Protein AF-A0A524ADL9-F1 (afdb_monomer_lite)

pLDDT: mean 78.28, std 20.59, range [40.03, 98.44]

Radius of gyration: 34.45 Å; chains: 1; bounding box: 70×57×114 Å

Structure (mmCIF, N/CA/C/O backbone):
data_AF-A0A524ADL9-F1
#
_entry.id   AF-A0A524ADL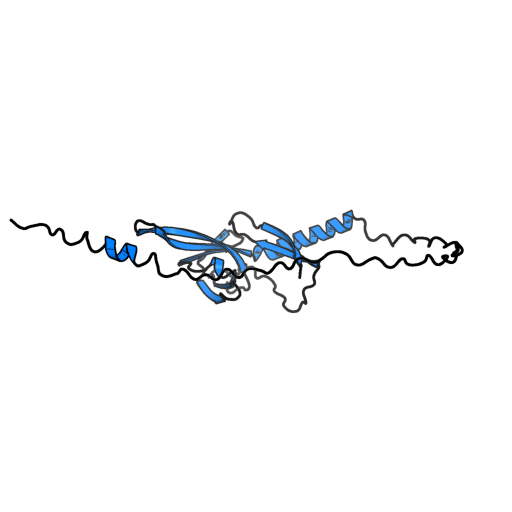9-F1
#
loop_
_atom_site.group_PDB
_atom_site.id
_atom_site.type_symbol
_atom_site.label_atom_id
_atom_site.label_alt_id
_atom_site.label_comp_id
_atom_site.label_asym_id
_atom_site.label_entity_id
_atom_site.label_seq_id
_atom_site.pdbx_PDB_ins_code
_atom_site.Cartn_x
_atom_site.Cartn_y
_atom_site.Cartn_z
_atom_site.occupancy
_atom_site.B_iso_or_equiv
_atom_site.auth_seq_id
_atom_site.auth_comp_id
_atom_site.auth_asym_id
_atom_site.auth_atom_id
_atom_site.pdbx_PDB_model_num
ATOM 1 N N . MET A 1 1 ? -0.368 -18.862 69.438 1.00 44.62 1 MET A N 1
ATOM 2 C CA . MET A 1 1 ? -0.135 -20.279 69.080 1.00 44.62 1 MET A CA 1
ATOM 3 C C . MET A 1 1 ? -0.803 -20.548 67.742 1.00 44.62 1 MET A C 1
ATOM 5 O O . MET A 1 1 ? -2.017 -20.559 67.717 1.00 44.62 1 MET A O 1
ATOM 9 N N . LEU A 1 2 ? -0.043 -20.705 66.655 1.00 40.03 2 LEU A N 1
ATOM 10 C CA . LEU A 1 2 ? -0.295 -21.667 65.569 1.00 40.03 2 LEU A CA 1
ATOM 11 C C . LEU A 1 2 ? 0.966 -21.690 64.684 1.00 40.03 2 LEU A C 1
ATOM 13 O O . LEU A 1 2 ? 1.512 -20.646 64.339 1.00 40.03 2 LEU A O 1
ATOM 17 N N . ARG A 1 3 ? 1.497 -22.894 64.456 1.00 42.00 3 ARG A N 1
ATOM 18 C CA . ARG A 1 3 ? 2.833 -23.173 63.911 1.00 42.00 3 ARG A CA 1
ATOM 19 C C . ARG A 1 3 ? 2.842 -23.086 62.381 1.00 42.00 3 ARG A C 1
ATOM 21 O O . ARG A 1 3 ? 2.033 -23.734 61.726 1.00 42.00 3 ARG A O 1
ATOM 28 N N . VAL A 1 4 ? 3.805 -22.339 61.843 1.00 45.84 4 VAL A N 1
ATOM 29 C CA . VAL A 1 4 ? 4.144 -22.238 60.414 1.00 45.84 4 VAL A CA 1
ATOM 30 C C . VAL A 1 4 ? 4.787 -23.554 59.948 1.00 45.84 4 VAL A C 1
ATOM 32 O O . VAL A 1 4 ? 5.727 -24.048 60.567 1.00 45.84 4 VAL A O 1
ATOM 35 N N . GLY A 1 5 ? 4.241 -24.157 58.889 1.00 45.12 5 GLY A N 1
ATOM 36 C CA . GLY A 1 5 ? 4.630 -25.477 58.387 1.00 45.12 5 GLY A CA 1
ATOM 37 C C . GLY A 1 5 ? 5.863 -25.455 57.479 1.00 45.12 5 GLY A C 1
ATOM 38 O O . GLY A 1 5 ? 5.788 -25.057 56.323 1.00 45.12 5 GLY A O 1
ATOM 39 N N . TRP A 1 6 ? 6.978 -25.994 57.969 1.00 50.22 6 TRP A N 1
ATOM 40 C CA . TRP A 1 6 ? 8.244 -26.236 57.251 1.00 50.22 6 TRP A CA 1
ATOM 41 C C . TRP A 1 6 ? 8.220 -27.398 56.230 1.00 50.22 6 TRP A C 1
ATOM 43 O O . TRP A 1 6 ? 9.239 -28.032 55.977 1.00 50.22 6 TRP A O 1
ATOM 53 N N . ARG A 1 7 ? 7.076 -27.721 55.616 1.00 52.94 7 ARG A N 1
ATOM 54 C CA . ARG A 1 7 ? 6.964 -28.910 54.738 1.00 52.94 7 ARG A CA 1
ATOM 55 C C . ARG A 1 7 ? 7.058 -28.630 53.233 1.00 52.94 7 ARG A C 1
ATOM 57 O O . ARG A 1 7 ? 7.141 -29.581 52.467 1.00 52.94 7 ARG A O 1
ATOM 64 N N . ALA A 1 8 ? 7.098 -27.369 52.801 1.00 48.69 8 ALA A N 1
ATOM 65 C CA . ALA A 1 8 ? 7.071 -27.034 51.371 1.00 48.69 8 ALA A CA 1
ATOM 66 C C . ALA A 1 8 ? 8.458 -26.957 50.696 1.00 48.69 8 ALA A C 1
ATOM 68 O O . ALA A 1 8 ? 8.542 -27.112 49.481 1.00 48.69 8 ALA A O 1
ATOM 69 N N . LEU A 1 9 ? 9.554 -26.783 51.450 1.00 50.16 9 LEU A N 1
ATOM 70 C CA . LEU A 1 9 ? 10.896 -26.657 50.853 1.00 50.16 9 LEU A CA 1
ATOM 71 C C . LEU A 1 9 ? 11.478 -27.986 50.329 1.00 50.16 9 LEU A C 1
ATOM 73 O O . LEU A 1 9 ? 12.343 -27.968 49.461 1.00 50.16 9 LEU A O 1
ATOM 77 N N . GLY A 1 10 ? 11.007 -29.139 50.816 1.00 46.91 10 GLY A N 1
ATOM 78 C CA . GLY A 1 10 ? 11.553 -30.451 50.432 1.00 46.91 10 GLY A CA 1
ATOM 79 C C . GLY A 1 10 ? 11.052 -31.000 49.091 1.00 46.91 10 GLY A C 1
ATOM 80 O O . GLY A 1 10 ? 11.700 -31.862 48.509 1.00 46.91 10 GLY A O 1
ATOM 81 N N . VAL A 1 11 ? 9.917 -30.506 48.581 1.00 51.72 11 VAL A N 1
ATOM 82 C CA . VAL A 1 11 ? 9.301 -31.028 47.343 1.00 51.72 11 VAL A CA 1
ATOM 83 C C . VAL A 1 11 ? 9.874 -30.343 46.097 1.00 51.72 11 VAL A C 1
ATOM 85 O O . VAL A 1 11 ? 10.026 -30.978 45.057 1.00 51.72 11 VAL A O 1
ATOM 88 N N . VAL A 1 12 ? 10.290 -29.078 46.213 1.00 50.00 12 VAL A N 1
ATOM 89 C CA . VAL A 1 12 ? 10.846 -28.305 45.088 1.00 50.00 12 VAL A CA 1
ATOM 90 C C . VAL A 1 12 ? 12.239 -28.810 44.677 1.00 50.00 12 VAL A C 1
ATOM 92 O O . VAL A 1 12 ? 12.574 -28.792 43.497 1.00 50.00 12 VAL A O 1
ATOM 95 N N . ALA A 1 13 ? 13.026 -29.354 45.613 1.00 47.91 13 ALA A N 1
ATOM 96 C CA . ALA A 1 13 ? 14.373 -29.857 45.324 1.00 47.91 13 ALA A CA 1
ATOM 97 C C . ALA A 1 13 ? 14.399 -31.226 44.609 1.00 47.91 13 ALA A C 1
ATOM 99 O O . ALA A 1 13 ? 15.363 -31.530 43.913 1.00 47.91 13 ALA A O 1
ATOM 100 N N . ILE A 1 14 ? 13.350 -32.048 44.742 1.00 50.00 14 ILE A N 1
ATOM 101 C CA . ILE A 1 14 ? 13.323 -33.411 44.174 1.00 50.00 14 ILE A CA 1
ATOM 102 C C . ILE A 1 14 ? 12.767 -33.418 42.740 1.00 50.00 14 ILE A C 1
ATOM 104 O O . ILE A 1 14 ? 13.215 -34.208 41.912 1.00 50.00 14 ILE A O 1
ATOM 108 N N . VAL A 1 15 ? 11.866 -32.492 42.396 1.00 50.03 15 VAL A N 1
ATOM 109 C CA . VAL A 1 15 ? 11.341 -32.372 41.021 1.00 50.03 15 VAL A CA 1
ATOM 110 C C . VAL A 1 15 ? 12.370 -31.731 40.077 1.00 50.03 15 VAL A C 1
ATOM 112 O O . VAL A 1 15 ? 12.450 -32.110 38.911 1.00 50.03 15 VAL A O 1
ATOM 115 N N . GLY A 1 16 ? 13.237 -30.846 40.587 1.00 46.50 16 GLY A N 1
ATOM 116 C CA . GLY A 1 16 ? 14.325 -30.243 39.806 1.00 46.50 16 GLY A CA 1
ATOM 117 C C . GLY A 1 16 ? 15.443 -31.214 39.395 1.00 46.50 16 GLY A C 1
ATOM 118 O O . GLY A 1 16 ? 16.131 -30.959 38.412 1.00 46.50 16 GLY A O 1
ATOM 119 N N . LEU A 1 17 ? 15.608 -32.344 40.094 1.00 44.66 17 LEU A N 1
ATOM 120 C CA . LEU A 1 17 ? 16.671 -33.322 39.815 1.00 44.66 17 LEU A CA 1
ATOM 121 C C . LEU A 1 17 ? 16.243 -34.420 38.817 1.00 44.66 17 LEU A C 1
ATOM 123 O O . LEU A 1 17 ? 17.094 -35.084 38.234 1.00 44.66 17 LEU A O 1
ATOM 127 N N . LEU A 1 18 ? 14.937 -34.597 38.577 1.00 43.06 18 LEU A N 1
ATOM 128 C CA . LEU A 1 18 ? 14.398 -35.653 37.702 1.00 43.06 18 LEU A CA 1
ATOM 129 C C . LEU A 1 18 ? 14.176 -35.223 36.242 1.00 43.06 18 LEU A C 1
ATOM 131 O O . LEU A 1 18 ? 14.049 -36.083 35.377 1.00 43.06 18 LEU A O 1
ATOM 135 N N . VAL A 1 19 ? 14.195 -33.922 35.937 1.00 46.88 19 VAL A N 1
ATOM 136 C CA . VAL A 1 19 ? 14.100 -33.420 34.548 1.00 46.88 19 VAL A CA 1
ATOM 137 C C . VAL A 1 19 ? 15.485 -33.300 33.883 1.00 46.88 19 VAL A C 1
ATOM 139 O O . VAL A 1 19 ? 15.589 -33.270 32.662 1.00 46.88 19 VAL A O 1
ATOM 142 N N . GLY A 1 20 ? 16.572 -33.329 34.662 1.00 44.19 20 GLY A N 1
ATOM 143 C CA . GLY A 1 20 ? 17.951 -33.217 34.162 1.00 44.19 20 GLY A CA 1
ATOM 144 C C . GLY A 1 20 ? 18.558 -34.490 33.553 1.00 44.19 20 GLY A C 1
ATOM 145 O O . GLY A 1 20 ? 19.717 -34.461 33.153 1.00 44.19 20 GLY A O 1
ATOM 146 N N . LEU A 1 21 ? 17.822 -35.605 33.491 1.00 47.22 21 LEU A N 1
ATOM 147 C CA . LEU A 1 21 ? 18.367 -36.913 33.086 1.00 47.22 21 LEU A CA 1
ATOM 148 C C . LEU A 1 21 ? 17.564 -37.635 31.992 1.00 47.22 21 LEU A C 1
ATOM 150 O O . LEU A 1 21 ? 17.868 -38.782 31.678 1.00 47.22 21 LEU A O 1
ATOM 154 N N . LEU A 1 22 ? 16.575 -36.978 31.374 1.00 49.78 22 LEU A N 1
ATOM 155 C CA . LEU A 1 22 ? 15.676 -37.622 30.410 1.00 49.78 22 LEU A CA 1
ATOM 156 C C . LEU A 1 22 ? 15.504 -36.829 29.102 1.00 49.78 22 LEU A C 1
ATOM 158 O O . LEU A 1 22 ? 14.392 -36.475 28.735 1.00 49.78 22 LEU A O 1
ATOM 162 N N . ALA A 1 23 ? 16.612 -36.550 28.409 1.00 43.47 23 ALA A N 1
ATOM 163 C CA . ALA A 1 23 ? 16.661 -36.360 26.946 1.00 43.47 23 ALA A CA 1
ATOM 164 C C . ALA A 1 23 ? 18.121 -36.269 26.450 1.00 43.47 23 ALA A C 1
ATOM 166 O O . ALA A 1 23 ? 18.492 -35.375 25.695 1.00 43.47 23 ALA A O 1
ATOM 167 N N . CYS A 1 24 ? 18.973 -37.196 26.897 1.00 44.69 24 CYS A N 1
ATOM 168 C CA . CYS A 1 24 ? 20.224 -37.514 26.211 1.00 44.69 24 CYS A CA 1
ATOM 169 C C . CYS A 1 24 ? 19.915 -38.617 25.197 1.00 44.69 24 CYS A C 1
ATOM 171 O O . CYS A 1 24 ? 20.045 -39.787 25.530 1.00 44.69 24 CYS A O 1
ATOM 173 N N . ASP A 1 25 ? 19.461 -38.250 23.998 1.00 53.06 25 ASP A N 1
ATOM 174 C CA . ASP A 1 25 ? 19.650 -39.095 22.813 1.00 53.06 25 ASP A CA 1
ATOM 175 C C . ASP A 1 25 ? 19.444 -38.271 21.533 1.00 53.06 25 ASP A C 1
ATOM 177 O O . ASP A 1 25 ? 18.440 -38.379 20.829 1.00 53.06 25 ASP A O 1
ATOM 181 N N . LEU A 1 26 ? 20.391 -37.370 21.248 1.00 46.69 26 LEU A N 1
ATOM 182 C CA . LEU A 1 26 ? 20.523 -36.810 19.907 1.00 46.69 26 LEU A CA 1
ATOM 183 C C . LEU A 1 26 ? 21.753 -37.431 19.257 1.00 46.69 26 LEU A C 1
ATOM 185 O O . LEU A 1 26 ? 22.892 -37.017 19.462 1.00 46.69 26 LEU A O 1
ATOM 189 N N . SER A 1 27 ? 21.463 -38.480 18.495 1.00 48.69 27 SER A N 1
ATOM 190 C CA . SER A 1 27 ? 22.350 -39.163 17.569 1.00 48.69 27 SER A CA 1
ATOM 191 C C . SER A 1 27 ? 23.135 -38.153 16.720 1.00 48.69 27 SER A C 1
ATOM 193 O O . SER A 1 27 ? 22.626 -37.578 15.757 1.00 48.69 27 SER A O 1
ATOM 195 N N . LEU A 1 28 ? 24.401 -37.944 17.076 1.00 50.38 28 LEU A N 1
ATOM 196 C CA . LEU A 1 28 ? 25.399 -37.361 16.190 1.00 50.38 28 LEU A CA 1
ATOM 197 C C . LEU A 1 28 ? 25.681 -38.391 15.094 1.00 50.38 28 LEU A C 1
ATOM 199 O O . LEU A 1 28 ? 26.466 -39.319 15.278 1.00 50.38 28 LEU A O 1
ATOM 203 N N . ARG A 1 29 ? 25.023 -38.240 13.942 1.00 45.94 29 ARG A N 1
ATOM 204 C CA . ARG A 1 29 ? 25.457 -38.899 12.709 1.00 45.94 29 ARG A CA 1
ATOM 205 C C . ARG A 1 29 ? 26.802 -38.302 12.306 1.00 45.94 29 ARG A C 1
ATOM 207 O O . ARG A 1 29 ? 26.868 -37.215 11.740 1.00 45.94 29 ARG A O 1
ATOM 214 N N . SER A 1 30 ? 27.870 -39.025 12.613 1.00 53.06 30 SER A N 1
ATOM 215 C CA . SER A 1 30 ? 29.185 -38.831 12.019 1.00 53.06 30 SER A CA 1
ATOM 216 C C . SER A 1 30 ? 29.069 -38.963 10.501 1.00 53.06 30 SER A C 1
ATOM 218 O O . SER A 1 30 ? 28.718 -40.024 9.985 1.00 53.06 30 SER A O 1
ATOM 220 N N . VAL A 1 31 ? 29.339 -37.879 9.778 1.00 52.47 31 VAL A N 1
ATOM 221 C CA . VAL A 1 31 ? 29.596 -37.940 8.340 1.00 52.47 31 VAL A CA 1
ATOM 222 C C . VAL A 1 31 ? 30.964 -38.592 8.170 1.00 52.47 31 VAL A C 1
ATOM 224 O O . VAL A 1 31 ? 31.982 -38.007 8.538 1.00 52.47 31 VAL A O 1
ATOM 227 N N . ASP A 1 32 ? 30.979 -39.818 7.649 1.00 50.62 32 ASP A N 1
ATOM 228 C CA . ASP A 1 32 ? 32.195 -40.517 7.239 1.00 50.62 32 ASP A CA 1
ATOM 229 C C . ASP A 1 32 ? 32.890 -39.729 6.119 1.00 50.62 32 ASP A C 1
ATOM 231 O O . ASP A 1 32 ? 32.546 -39.836 4.939 1.00 50.62 32 ASP A O 1
ATOM 235 N N . VAL A 1 33 ? 33.899 -38.935 6.476 1.00 54.41 33 VAL A N 1
ATOM 236 C CA . VAL A 1 33 ? 34.858 -38.402 5.508 1.00 54.41 33 VAL A CA 1
ATOM 237 C C . VAL A 1 33 ? 35.818 -39.535 5.164 1.00 54.41 33 VAL A C 1
ATOM 239 O O . VAL A 1 33 ? 36.794 -39.795 5.866 1.00 54.41 33 VAL A O 1
ATOM 242 N N . ARG A 1 34 ? 35.517 -40.251 4.078 1.00 50.25 34 ARG A N 1
ATOM 243 C CA . ARG A 1 34 ? 36.445 -41.224 3.496 1.00 50.25 34 ARG A CA 1
ATOM 244 C C . ARG A 1 34 ? 37.716 -40.500 3.032 1.00 50.25 34 ARG A C 1
ATOM 246 O O . ARG A 1 34 ? 37.602 -39.530 2.280 1.00 50.25 34 ARG A O 1
ATOM 253 N N . PRO A 1 35 ? 38.919 -40.973 3.394 1.00 47.69 35 PRO A N 1
ATOM 254 C CA . PRO A 1 35 ? 40.143 -40.463 2.801 1.00 47.69 35 PRO A CA 1
ATOM 255 C C . PRO A 1 35 ? 40.201 -40.930 1.342 1.00 47.69 35 PRO A C 1
ATOM 257 O O . PRO A 1 35 ? 40.184 -42.130 1.061 1.00 47.69 35 PRO A O 1
ATOM 260 N N . VAL A 1 36 ? 40.253 -39.987 0.399 1.00 53.66 36 VAL A N 1
ATOM 261 C CA . VAL A 1 36 ? 40.597 -40.292 -0.994 1.00 53.66 36 VAL A CA 1
ATOM 262 C C . VAL A 1 36 ? 42.086 -40.619 -1.016 1.00 53.66 36 VAL A C 1
ATOM 264 O O . VAL A 1 36 ? 42.938 -39.743 -0.876 1.00 53.66 36 VAL A O 1
ATOM 267 N N . ALA A 1 37 ? 42.377 -41.915 -1.104 1.00 49.47 37 ALA A N 1
ATOM 268 C CA . ALA A 1 37 ? 43.720 -42.438 -1.247 1.00 49.47 37 ALA A CA 1
ATOM 269 C C . ALA A 1 37 ? 44.382 -41.914 -2.529 1.00 4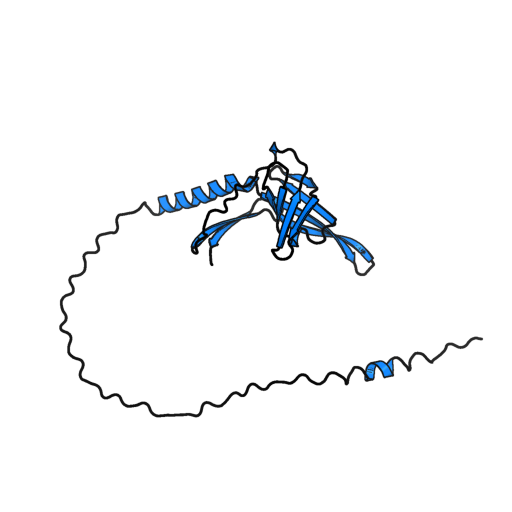9.47 37 ALA A C 1
ATOM 271 O O . ALA A 1 37 ? 43.748 -41.700 -3.562 1.00 49.47 37 ALA A O 1
ATOM 272 N N . ALA A 1 38 ? 45.683 -41.701 -2.395 1.00 47.78 38 ALA A N 1
ATOM 273 C CA . ALA A 1 38 ? 46.577 -41.096 -3.352 1.00 47.78 38 ALA A CA 1
ATOM 274 C C . ALA A 1 38 ? 46.779 -41.902 -4.647 1.00 47.78 38 ALA A C 1
ATOM 276 O O . ALA A 1 38 ? 46.712 -43.127 -4.665 1.00 47.78 38 ALA A O 1
ATOM 277 N N . ALA A 1 39 ? 47.175 -41.138 -5.668 1.00 51.59 39 ALA A N 1
ATOM 278 C CA . ALA A 1 39 ? 48.075 -41.491 -6.761 1.00 51.59 39 ALA A CA 1
ATOM 279 C C . ALA A 1 39 ? 47.687 -42.683 -7.651 1.00 51.59 39 ALA A C 1
ATOM 281 O O . ALA A 1 39 ? 47.959 -43.847 -7.366 1.00 51.59 39 ALA A O 1
ATOM 282 N N . THR A 1 40 ? 47.208 -42.357 -8.849 1.00 44.69 40 THR A N 1
ATOM 283 C CA . THR A 1 40 ? 47.385 -43.215 -10.022 1.00 44.69 40 THR A CA 1
ATOM 284 C C . THR A 1 40 ? 47.908 -42.349 -11.163 1.00 44.69 40 THR A C 1
ATOM 286 O O . THR A 1 40 ? 47.406 -41.259 -11.427 1.00 44.69 40 THR A O 1
ATOM 289 N N . SER A 1 41 ? 49.011 -42.805 -11.743 1.00 51.59 41 SER A N 1
ATOM 290 C CA . SER A 1 41 ? 49.858 -42.157 -12.742 1.00 51.59 41 SER A CA 1
ATOM 291 C C . SER A 1 41 ? 49.101 -41.616 -13.957 1.00 51.59 41 SER A C 1
ATOM 293 O O . SER A 1 41 ? 48.303 -42.331 -14.563 1.00 51.59 41 SER A O 1
ATOM 295 N N . LEU A 1 42 ? 49.443 -40.389 -14.360 1.00 48.44 42 LEU A N 1
ATOM 296 C CA . LEU A 1 42 ? 49.068 -39.810 -15.651 1.00 48.44 42 LEU A CA 1
ATOM 297 C C . LEU A 1 42 ? 49.566 -40.714 -16.795 1.00 48.44 42 LEU A C 1
ATOM 299 O O . LEU A 1 42 ? 50.744 -41.082 -16.790 1.00 48.44 42 LEU A O 1
ATOM 303 N N . PRO A 1 43 ? 48.740 -41.046 -17.801 1.00 50.84 43 PRO A N 1
ATOM 304 C CA . PRO A 1 43 ? 49.260 -41.602 -19.037 1.00 50.84 43 PRO A CA 1
ATOM 305 C C . PRO A 1 43 ? 50.022 -40.502 -19.789 1.00 50.84 43 PRO A C 1
ATOM 307 O O . PRO A 1 43 ? 49.480 -39.437 -20.087 1.00 50.84 43 PRO A O 1
ATOM 310 N N . THR A 1 44 ? 51.293 -40.758 -20.098 1.00 56.47 44 THR A N 1
ATOM 311 C CA . THR A 1 44 ? 52.073 -39.968 -21.055 1.00 56.47 44 THR A CA 1
ATOM 312 C C . THR A 1 44 ? 51.409 -40.080 -22.425 1.00 56.47 44 THR A C 1
ATOM 314 O O . THR A 1 44 ? 51.553 -41.086 -23.118 1.00 56.47 44 THR A O 1
ATOM 317 N N . VAL A 1 45 ? 50.659 -39.051 -22.817 1.00 51.59 45 VAL A N 1
ATOM 318 C CA . VAL A 1 45 ? 50.195 -38.892 -24.196 1.00 51.59 45 VAL A CA 1
ATOM 319 C C . VAL A 1 45 ? 51.410 -38.521 -25.042 1.00 51.59 45 VAL A C 1
ATOM 321 O O . VAL A 1 45 ? 52.033 -37.481 -24.837 1.00 51.59 45 VAL A O 1
ATOM 324 N N . ALA A 1 46 ? 51.770 -39.407 -25.968 1.00 55.06 46 ALA A N 1
ATOM 325 C CA . ALA A 1 46 ? 52.776 -39.143 -26.983 1.00 55.06 46 ALA A CA 1
ATOM 326 C C . ALA A 1 46 ? 52.347 -37.935 -27.832 1.00 55.06 46 ALA A C 1
ATOM 328 O O . ALA A 1 46 ? 51.238 -37.906 -28.371 1.00 55.06 46 ALA A O 1
ATOM 329 N N . ALA A 1 47 ? 53.225 -36.939 -27.952 1.00 51.28 47 ALA A N 1
ATOM 330 C CA . ALA A 1 47 ? 53.017 -35.801 -28.835 1.00 51.28 47 ALA A CA 1
ATOM 331 C C . ALA A 1 47 ? 52.969 -36.291 -30.291 1.00 51.28 47 ALA A C 1
ATOM 333 O O . ALA A 1 47 ? 53.976 -36.722 -30.850 1.00 51.28 47 ALA A O 1
ATOM 334 N N . SER A 1 48 ? 51.784 -36.240 -30.896 1.00 51.84 48 SER A N 1
ATOM 335 C CA . SER A 1 48 ? 51.639 -36.341 -32.348 1.00 51.84 48 SER A CA 1
ATOM 336 C C . SER A 1 48 ? 52.069 -35.005 -32.967 1.00 51.84 48 SER A C 1
ATOM 338 O O . SER A 1 48 ? 51.721 -33.963 -32.406 1.00 51.84 48 SER A O 1
ATOM 340 N N . PRO A 1 49 ? 52.815 -34.978 -34.087 1.00 57.16 49 PRO A N 1
ATOM 341 C CA . PRO A 1 49 ? 53.139 -33.723 -34.750 1.00 57.16 49 PRO A CA 1
ATOM 342 C C . PRO A 1 49 ? 51.850 -33.088 -35.278 1.00 57.16 49 PRO A C 1
ATOM 344 O O . PRO A 1 49 ? 51.150 -33.664 -36.111 1.00 57.16 49 PRO A O 1
ATOM 347 N N . THR A 1 50 ? 51.526 -31.905 -34.759 1.00 59.62 50 THR A N 1
ATOM 348 C CA . THR A 1 50 ? 50.434 -31.060 -35.244 1.00 59.62 50 THR A CA 1
ATOM 349 C C . THR A 1 50 ? 50.641 -30.774 -36.736 1.00 59.62 50 THR A C 1
ATOM 351 O O . THR A 1 50 ? 51.718 -30.298 -37.105 1.00 59.62 50 THR A O 1
ATOM 354 N N . PRO A 1 51 ? 49.648 -31.024 -37.608 1.00 52.75 51 PRO A N 1
ATOM 355 C CA . PRO A 1 51 ? 49.690 -30.547 -38.983 1.00 52.75 51 PRO A CA 1
ATOM 356 C C . PRO A 1 51 ? 49.769 -29.018 -38.969 1.00 52.75 51 PRO A C 1
ATOM 358 O O . PRO A 1 51 ? 48.954 -28.361 -38.319 1.00 52.75 51 PRO A O 1
ATOM 361 N N . ALA A 1 52 ? 50.754 -28.447 -39.660 1.00 55.78 52 ALA A N 1
ATOM 362 C CA . ALA A 1 52 ? 50.827 -27.009 -39.871 1.00 55.78 52 ALA A CA 1
ATOM 363 C C . ALA A 1 52 ? 49.610 -26.576 -40.703 1.00 55.78 52 ALA A C 1
ATOM 365 O O . ALA A 1 52 ? 49.524 -26.882 -41.890 1.00 55.78 52 ALA A O 1
ATOM 366 N N . LEU A 1 53 ? 48.649 -25.912 -40.062 1.00 49.06 53 LEU A N 1
ATOM 367 C CA . LEU A 1 53 ? 47.564 -25.228 -40.753 1.00 49.06 53 LEU A CA 1
ATOM 368 C C . LEU A 1 53 ? 48.170 -24.024 -41.478 1.00 49.06 53 LEU A C 1
ATOM 370 O O . LEU A 1 53 ? 48.712 -23.120 -40.840 1.00 49.06 53 LEU A O 1
ATOM 374 N N . GLU A 1 54 ? 48.116 -24.039 -42.809 1.00 57.97 54 GLU A N 1
ATOM 375 C CA . GLU A 1 54 ? 48.451 -22.882 -43.632 1.00 57.97 54 GLU A CA 1
ATOM 376 C C . GLU A 1 54 ? 47.556 -21.702 -43.242 1.00 57.97 54 GLU A C 1
ATOM 378 O O . GLU A 1 54 ? 46.332 -21.819 -43.147 1.00 57.97 54 GLU A O 1
ATOM 383 N N . LEU A 1 55 ? 48.194 -20.558 -42.993 1.00 46.94 55 LEU A N 1
ATOM 384 C CA . LEU A 1 55 ? 47.544 -19.307 -42.637 1.00 46.94 55 LEU A CA 1
ATOM 385 C C . LEU A 1 55 ? 46.842 -18.747 -43.883 1.00 46.94 55 LEU A C 1
ATOM 387 O O . LEU A 1 55 ? 47.388 -17.911 -44.600 1.00 46.94 55 LEU A O 1
ATOM 391 N N . GLY A 1 56 ? 45.637 -19.242 -44.164 1.00 45.66 56 GLY A N 1
ATOM 392 C CA . GLY A 1 56 ? 44.729 -18.582 -45.092 1.00 45.66 56 GLY A CA 1
ATOM 393 C C . GLY A 1 56 ? 44.499 -17.155 -44.604 1.00 45.66 56 GLY A C 1
ATOM 394 O O . GLY A 1 56 ? 44.132 -16.942 -43.447 1.00 45.66 56 GLY A O 1
ATOM 395 N N . THR A 1 57 ? 44.764 -16.172 -45.459 1.00 48.97 57 THR A N 1
ATOM 396 C CA . THR A 1 57 ? 44.445 -14.769 -45.200 1.00 48.97 57 THR A CA 1
ATOM 397 C C . THR A 1 57 ? 42.935 -14.656 -45.040 1.00 48.97 57 THR A C 1
ATOM 399 O O . THR A 1 57 ? 42.198 -14.675 -46.022 1.00 48.97 57 THR A O 1
ATOM 402 N N . VAL A 1 58 ? 42.464 -14.612 -43.794 1.00 49.44 58 VAL A N 1
ATOM 403 C CA . VAL A 1 58 ? 41.081 -14.258 -43.489 1.00 49.44 58 VAL A CA 1
ATOM 404 C C . VAL A 1 58 ? 40.947 -12.792 -43.862 1.00 49.44 58 VAL A C 1
ATOM 406 O O . VAL A 1 58 ? 41.471 -11.925 -43.163 1.00 49.44 58 VAL A O 1
ATOM 409 N N . ASP A 1 59 ? 40.294 -12.529 -44.991 1.00 53.44 59 ASP A N 1
ATOM 410 C CA . ASP A 1 59 ? 39.804 -11.200 -45.317 1.00 53.44 59 ASP A CA 1
ATOM 411 C C . ASP A 1 59 ? 39.021 -10.697 -44.107 1.00 53.44 59 ASP A C 1
ATOM 413 O O . ASP A 1 59 ? 38.019 -11.292 -43.701 1.00 53.44 59 ASP A O 1
ATOM 417 N N . THR A 1 60 ? 39.520 -9.630 -43.485 1.00 47.56 60 THR A N 1
ATOM 418 C CA . THR A 1 60 ? 38.823 -8.929 -42.412 1.00 47.56 60 THR A CA 1
ATOM 419 C C . THR A 1 60 ? 37.409 -8.635 -42.911 1.00 47.56 60 THR A C 1
ATOM 421 O O . THR A 1 60 ? 37.278 -7.886 -43.888 1.00 47.56 60 THR A O 1
ATOM 424 N N . PRO A 1 61 ? 36.340 -9.191 -42.306 1.00 52.97 61 PRO A N 1
ATOM 425 C CA . PRO A 1 61 ? 35.003 -8.782 -42.682 1.00 52.97 61 PRO A CA 1
ATOM 426 C C . PRO A 1 61 ? 34.933 -7.280 -42.436 1.00 52.97 61 PRO A C 1
ATOM 428 O O . PRO A 1 61 ? 35.189 -6.804 -41.329 1.00 52.97 61 PRO A O 1
ATOM 431 N N . THR A 1 62 ? 34.656 -6.525 -43.498 1.00 52.28 62 THR A N 1
ATOM 432 C CA . THR A 1 62 ? 34.355 -5.102 -43.385 1.00 52.28 62 THR A CA 1
ATOM 433 C C . THR A 1 62 ? 33.167 -5.006 -42.441 1.00 52.28 62 THR A C 1
ATOM 435 O O . THR A 1 62 ? 32.052 -5.374 -42.812 1.00 52.28 62 THR A O 1
ATOM 438 N N . VAL A 1 63 ? 33.420 -4.590 -41.198 1.00 54.62 63 VAL A N 1
ATOM 439 C CA . VAL A 1 63 ? 32.377 -4.268 -40.230 1.00 54.62 63 VAL A CA 1
ATOM 440 C C . VAL A 1 63 ? 31.603 -3.119 -40.854 1.00 54.62 63 VAL A C 1
ATOM 442 O O . VAL A 1 63 ? 32.054 -1.975 -40.844 1.00 54.62 63 VAL A O 1
ATOM 445 N N . GLN A 1 64 ? 30.472 -3.433 -41.483 1.00 54.25 64 GLN A N 1
ATOM 446 C CA . GLN A 1 64 ? 29.509 -2.406 -41.838 1.00 54.25 64 GLN A CA 1
ATOM 447 C C . GLN A 1 64 ? 29.104 -1.752 -40.515 1.00 54.25 64 GLN A C 1
ATOM 449 O O . GLN A 1 64 ? 28.730 -2.482 -39.590 1.00 54.25 64 GLN A O 1
ATOM 454 N N . PRO A 1 65 ? 29.230 -0.422 -40.370 1.00 58.12 65 PRO A N 1
ATOM 455 C CA . PRO A 1 65 ? 28.717 0.241 -39.187 1.00 58.12 65 PRO A CA 1
ATOM 456 C C . PRO A 1 65 ? 27.240 -0.129 -39.059 1.00 58.12 65 PRO A C 1
ATOM 458 O O . PRO A 1 65 ? 26.475 -0.013 -40.020 1.00 58.12 65 PRO A O 1
ATOM 461 N N . LEU A 1 66 ? 26.875 -0.647 -37.885 1.00 52.75 66 LEU A N 1
ATOM 462 C CA . LEU A 1 66 ? 25.492 -0.917 -37.519 1.00 52.75 66 LEU A CA 1
ATOM 463 C C . LEU A 1 66 ? 24.678 0.351 -37.836 1.00 52.75 66 LEU A C 1
ATOM 465 O O . LEU A 1 66 ? 25.173 1.442 -37.532 1.00 52.75 66 LEU A O 1
ATOM 469 N N . PRO A 1 67 ? 23.488 0.254 -38.465 1.00 55.62 67 PRO A N 1
ATOM 470 C CA . PRO A 1 67 ? 22.653 1.426 -38.694 1.00 55.62 67 PRO A CA 1
ATOM 471 C C . PRO A 1 67 ? 22.527 2.172 -37.370 1.00 55.62 67 PRO A C 1
ATOM 473 O O . PRO A 1 67 ? 22.156 1.571 -36.363 1.00 55.62 67 PRO A O 1
ATOM 476 N N . THR A 1 68 ? 22.913 3.447 -37.369 1.00 54.22 68 THR A N 1
ATOM 477 C CA . THR A 1 68 ? 22.862 4.336 -36.212 1.00 54.22 68 THR A CA 1
ATOM 478 C C . THR A 1 68 ? 21.406 4.481 -35.784 1.00 54.22 68 THR A C 1
ATOM 480 O O . THR A 1 68 ? 20.674 5.360 -36.232 1.00 54.22 68 THR A O 1
ATOM 483 N N . SER A 1 69 ? 20.959 3.550 -34.942 1.00 60.88 69 SER A N 1
ATOM 484 C CA . SER A 1 69 ? 19.788 3.712 -34.100 1.00 60.88 69 SER A CA 1
ATOM 485 C C . SER A 1 69 ? 20.020 4.954 -33.251 1.00 60.88 69 SER A C 1
ATOM 487 O O . SER A 1 69 ? 21.129 5.101 -32.747 1.00 60.88 69 SER A O 1
ATOM 489 N N . LYS A 1 70 ? 18.999 5.817 -33.172 1.00 56.75 70 LYS A N 1
ATOM 490 C CA . LYS A 1 70 ? 18.817 6.992 -32.296 1.00 56.75 70 LYS A CA 1
ATOM 491 C C . LYS A 1 70 ? 19.965 7.289 -31.320 1.00 56.75 70 LYS A C 1
ATOM 493 O O . LYS A 1 70 ? 20.389 6.397 -30.589 1.00 56.75 70 LYS A O 1
ATOM 498 N N . SER A 1 71 ? 20.407 8.548 -31.271 1.00 71.50 71 SER A N 1
ATOM 499 C CA . SER A 1 71 ? 21.429 8.998 -30.316 1.00 71.50 71 SER A CA 1
ATOM 500 C C . SER A 1 71 ? 21.095 8.518 -28.899 1.00 71.50 71 SER A C 1
ATOM 502 O O . SER A 1 71 ? 19.934 8.502 -28.495 1.00 71.50 71 SER A O 1
ATOM 504 N N . GLU A 1 72 ? 22.108 8.088 -28.147 1.00 65.88 72 GLU A N 1
ATOM 505 C CA . GLU A 1 72 ? 21.938 7.505 -26.806 1.00 65.88 72 GLU A CA 1
ATOM 506 C C . GLU A 1 72 ? 21.153 8.431 -25.854 1.00 65.88 72 GLU A C 1
ATOM 508 O O . GLU A 1 72 ? 20.379 7.947 -25.030 1.00 65.88 72 GLU A O 1
ATOM 513 N N . GLU A 1 73 ? 21.273 9.751 -26.038 1.00 66.88 73 GLU A N 1
ATOM 514 C CA . GLU A 1 73 ? 20.491 10.779 -25.334 1.00 66.88 73 GLU A CA 1
ATOM 515 C C . GLU A 1 73 ? 18.981 10.683 -25.628 1.00 66.88 73 GLU A C 1
ATOM 517 O O . GLU A 1 73 ? 18.177 10.653 -24.701 1.00 66.88 73 GLU A O 1
ATOM 522 N N . GLU A 1 74 ? 18.569 10.510 -26.891 1.00 70.06 74 GLU A N 1
ATOM 523 C CA . GLU A 1 74 ? 17.147 10.367 -27.251 1.00 70.06 74 GLU A CA 1
ATOM 524 C C . GLU A 1 74 ? 16.522 9.083 -26.680 1.00 70.06 74 GLU A C 1
ATOM 526 O O . GLU A 1 74 ? 15.320 9.026 -26.416 1.00 70.06 74 GLU A O 1
ATOM 531 N N . VAL A 1 75 ? 17.313 8.018 -26.514 1.00 66.88 75 VAL A N 1
ATOM 532 C CA . VAL A 1 75 ? 16.836 6.748 -25.941 1.00 66.88 75 VAL A CA 1
ATOM 533 C C . VAL A 1 75 ? 16.655 6.863 -24.427 1.00 66.88 75 VAL A C 1
ATOM 535 O O . VAL A 1 75 ? 15.686 6.320 -23.885 1.00 66.88 75 VAL A O 1
ATOM 538 N N . PHE A 1 76 ? 17.562 7.572 -23.754 1.00 67.44 76 PHE A N 1
ATOM 539 C CA . PHE A 1 76 ? 17.479 7.840 -22.322 1.00 67.44 76 PHE A CA 1
ATOM 540 C C . PHE A 1 76 ? 16.243 8.689 -21.990 1.00 67.44 76 PHE A C 1
ATOM 542 O O . PHE A 1 76 ? 15.438 8.286 -21.146 1.00 67.44 76 PHE A O 1
ATOM 549 N N . ASP A 1 77 ? 16.004 9.750 -22.762 1.00 80.62 77 ASP A N 1
ATOM 550 C CA . ASP A 1 77 ? 14.854 10.642 -22.586 1.00 80.62 77 ASP A CA 1
ATOM 551 C C . ASP A 1 77 ? 13.509 9.909 -22.727 1.00 80.62 77 ASP A C 1
ATOM 553 O O . ASP A 1 77 ? 12.584 10.112 -21.939 1.00 80.62 77 ASP A O 1
ATOM 557 N N . VAL A 1 78 ? 13.389 8.992 -23.695 1.00 85.88 78 VAL A N 1
ATOM 558 C CA . VAL A 1 78 ? 12.156 8.206 -23.889 1.00 85.88 78 VAL A CA 1
ATOM 559 C C . VAL A 1 78 ? 11.913 7.241 -22.725 1.00 85.88 78 VAL A C 1
ATOM 561 O O . VAL A 1 78 ? 10.770 7.043 -22.305 1.00 85.88 78 VAL A O 1
ATOM 564 N N . ALA A 1 79 ? 12.969 6.621 -22.197 1.00 86.56 79 ALA A N 1
ATOM 565 C CA . ALA A 1 79 ? 12.850 5.667 -21.101 1.00 86.56 79 ALA A CA 1
ATOM 566 C C . ALA A 1 79 ? 12.452 6.339 -19.779 1.00 86.56 79 ALA A C 1
ATOM 568 O O . ALA A 1 79 ? 11.713 5.730 -18.999 1.00 86.56 79 ALA A O 1
ATOM 569 N N . GLU A 1 80 ? 12.938 7.555 -19.527 1.00 89.06 80 GLU A N 1
ATOM 570 C CA . GLU A 1 80 ? 12.549 8.366 -18.372 1.00 89.06 80 GLU A CA 1
ATOM 571 C C . GLU A 1 80 ? 11.130 8.916 -18.521 1.00 89.06 80 GLU A C 1
ATOM 573 O O . GLU A 1 80 ? 10.326 8.774 -17.597 1.00 89.06 80 GLU A O 1
ATOM 578 N N . ALA A 1 81 ? 10.780 9.440 -19.701 1.00 91.06 81 ALA A N 1
ATOM 579 C CA . ALA A 1 81 ? 9.435 9.937 -19.986 1.00 91.06 81 ALA A CA 1
ATOM 580 C C . ALA A 1 81 ? 8.359 8.873 -19.719 1.00 91.06 81 ALA A C 1
ATOM 582 O O . ALA A 1 81 ? 7.326 9.168 -19.123 1.00 91.06 81 ALA A O 1
ATOM 583 N N . LEU A 1 82 ? 8.632 7.613 -20.072 1.00 91.38 82 LEU A N 1
ATOM 584 C CA . LEU A 1 82 ? 7.709 6.508 -19.822 1.00 91.38 82 LEU A CA 1
ATOM 585 C C . LEU A 1 82 ? 7.540 6.201 -18.325 1.00 91.38 82 LEU A C 1
ATOM 587 O O . LEU A 1 82 ? 6.445 5.850 -17.891 1.00 91.38 82 LEU A O 1
ATOM 591 N N . ILE A 1 83 ? 8.598 6.331 -17.518 1.00 93.25 83 ILE A N 1
ATOM 592 C CA . ILE A 1 83 ? 8.499 6.147 -16.059 1.00 93.25 83 ILE A CA 1
ATOM 593 C C . ILE A 1 83 ? 7.637 7.253 -15.450 1.00 93.25 83 ILE A C 1
ATOM 595 O O . ILE A 1 83 ? 6.764 6.955 -14.635 1.00 93.25 83 ILE A O 1
ATOM 599 N N . ILE A 1 84 ? 7.864 8.503 -15.862 1.00 93.25 84 ILE A N 1
ATOM 600 C CA . ILE A 1 84 ? 7.085 9.661 -15.408 1.00 93.25 84 ILE A CA 1
ATOM 601 C C . ILE A 1 84 ? 5.609 9.457 -15.755 1.00 93.25 84 ILE A C 1
ATOM 603 O O . ILE A 1 84 ? 4.752 9.550 -14.881 1.00 93.25 84 ILE A O 1
ATOM 607 N N . GLU A 1 85 ? 5.317 9.073 -16.996 1.00 93.62 85 GLU A N 1
ATOM 608 C CA . GLU A 1 85 ? 3.953 8.838 -17.468 1.00 93.62 85 GLU A CA 1
ATOM 609 C C . GLU A 1 85 ? 3.241 7.726 -16.678 1.00 93.62 85 GLU A C 1
ATOM 611 O O . GLU A 1 85 ? 2.073 7.860 -16.302 1.00 93.62 85 GLU A O 1
ATOM 616 N N . VAL A 1 86 ? 3.933 6.617 -16.392 1.00 93.88 86 VAL A N 1
ATOM 617 C CA . VAL A 1 86 ? 3.379 5.534 -15.565 1.00 93.88 86 VAL A CA 1
ATOM 618 C C . VAL A 1 86 ? 3.136 6.013 -14.136 1.00 93.88 86 VAL A C 1
ATOM 620 O O . VAL A 1 86 ? 2.082 5.720 -13.571 1.00 93.88 86 VAL A O 1
ATOM 623 N N . TYR A 1 87 ? 4.070 6.766 -13.554 1.00 93.81 87 TYR A N 1
ATOM 624 C CA . TYR A 1 87 ? 3.918 7.304 -12.207 1.00 93.81 87 TYR A CA 1
ATOM 625 C C . TYR A 1 87 ? 2.722 8.253 -12.098 1.00 93.81 87 TYR A C 1
ATOM 627 O O . TYR A 1 87 ? 1.885 8.077 -11.212 1.00 93.81 87 TYR A O 1
ATOM 635 N N . GLU A 1 88 ? 2.597 9.222 -13.005 1.00 93.38 88 GLU A N 1
ATOM 636 C CA . GLU A 1 88 ? 1.492 10.188 -13.009 1.00 93.38 88 GLU A CA 1
ATOM 637 C C . GLU A 1 88 ? 0.134 9.502 -13.177 1.00 93.38 88 GLU A C 1
ATOM 639 O O . GLU A 1 88 ? -0.843 9.879 -12.530 1.00 93.38 88 GLU A O 1
ATOM 644 N N . ARG A 1 89 ? 0.076 8.450 -14.000 1.00 93.81 89 ARG A N 1
ATOM 645 C CA . ARG A 1 89 ? -1.149 7.678 -14.224 1.00 93.81 89 ARG A CA 1
ATOM 646 C C . ARG A 1 89 ? -1.539 6.815 -13.023 1.00 93.81 89 ARG A C 1
ATOM 648 O O . ARG A 1 89 ? -2.722 6.719 -12.707 1.00 93.81 89 ARG A O 1
ATOM 655 N N . VAL A 1 90 ? -0.574 6.149 -12.389 1.00 95.12 90 VAL A N 1
ATOM 656 C CA . VAL A 1 90 ? -0.849 5.084 -11.406 1.00 95.12 90 VAL A CA 1
ATOM 657 C C . VAL A 1 90 ? -0.806 5.583 -9.965 1.00 95.12 90 VAL A C 1
ATOM 659 O O . VAL A 1 90 ? -1.567 5.084 -9.139 1.00 95.12 90 VAL A O 1
ATOM 662 N N . SER A 1 91 ? 0.020 6.583 -9.641 1.00 94.06 91 SER A N 1
ATOM 663 C CA . SER A 1 91 ? 0.154 7.088 -8.264 1.00 94.06 91 SER A CA 1
ATOM 664 C C . SER A 1 91 ? -1.168 7.506 -7.599 1.00 94.06 91 SER A C 1
ATOM 666 O O . SER A 1 91 ? -1.320 7.180 -6.420 1.00 94.06 91 SER A O 1
ATOM 668 N N . PRO A 1 92 ? -2.177 8.085 -8.294 1.00 94.81 92 PRO A N 1
ATOM 669 C CA . PRO A 1 92 ? -3.473 8.383 -7.677 1.00 94.81 92 PRO A CA 1
ATOM 670 C C . PRO A 1 92 ? -4.250 7.148 -7.215 1.00 94.81 92 PRO A C 1
ATOM 672 O O . PRO A 1 92 ? -5.131 7.260 -6.365 1.00 94.81 92 PRO A O 1
ATOM 675 N N . SER A 1 93 ? -3.933 5.980 -7.776 1.00 96.75 93 SER A N 1
ATOM 676 C CA . SER A 1 93 ? -4.578 4.708 -7.441 1.00 96.75 93 SER A CA 1
ATOM 677 C C . SER A 1 93 ? -3.995 4.064 -6.189 1.00 96.75 93 SER A C 1
ATOM 679 O O . SER A 1 93 ? -4.625 3.189 -5.599 1.00 96.75 93 SER A O 1
ATOM 681 N N . VAL A 1 94 ? -2.790 4.472 -5.784 1.00 96.88 94 VAL A N 1
ATOM 682 C CA . VAL A 1 94 ? -2.066 3.899 -4.649 1.00 96.88 94 VAL A CA 1
ATOM 683 C C . VAL A 1 94 ? -2.451 4.640 -3.374 1.00 96.88 94 VAL A C 1
ATOM 685 O O . VAL A 1 94 ? -2.464 5.867 -3.336 1.00 96.88 94 VAL A O 1
ATOM 688 N N . VAL A 1 95 ? -2.712 3.895 -2.307 1.00 97.12 95 VAL A N 1
ATOM 689 C CA . VAL A 1 95 ? -3.131 4.421 -1.005 1.00 97.12 95 VAL A CA 1
ATOM 690 C C . VAL A 1 95 ? -2.148 4.031 0.091 1.00 97.12 95 VAL A C 1
ATOM 692 O O . VAL A 1 95 ? -1.433 3.031 -0.015 1.00 97.12 95 VAL A O 1
ATOM 695 N N . HIS A 1 96 ? -2.134 4.816 1.163 1.00 97.50 96 HIS A N 1
ATOM 696 C CA . HIS A 1 96 ? -1.444 4.480 2.403 1.00 97.50 96 HIS A CA 1
ATOM 697 C C . HIS A 1 96 ? -2.410 3.783 3.362 1.00 97.50 96 HIS A C 1
ATOM 699 O O . HIS A 1 96 ? -3.570 4.182 3.457 1.00 97.50 96 HIS A O 1
ATOM 705 N N . ILE A 1 97 ? -1.939 2.754 4.063 1.00 97.44 97 ILE A N 1
ATOM 706 C CA . ILE A 1 97 ? -2.752 1.964 4.990 1.00 97.44 97 ILE A CA 1
ATOM 707 C C . ILE A 1 97 ? -2.104 1.993 6.365 1.00 97.44 97 ILE A C 1
ATOM 709 O O . ILE A 1 97 ? -0.936 1.632 6.503 1.00 97.44 97 ILE A O 1
ATOM 713 N N . THR A 1 98 ? -2.896 2.349 7.371 1.00 96.31 98 THR A N 1
ATOM 714 C CA . THR A 1 98 ? -2.514 2.318 8.781 1.00 96.31 98 THR A CA 1
ATOM 715 C C . THR A 1 98 ? -3.401 1.325 9.514 1.00 96.31 98 THR A C 1
ATOM 717 O O . THR A 1 98 ? -4.621 1.477 9.560 1.00 96.31 98 THR A O 1
ATOM 720 N N . SER A 1 99 ? -2.794 0.316 10.124 1.00 95.25 99 SER A N 1
ATOM 721 C CA . SER A 1 99 ? -3.469 -0.657 10.983 1.00 95.25 99 SER A CA 1
ATOM 722 C C . SER A 1 99 ? -3.125 -0.381 12.442 1.00 95.25 99 SER A C 1
ATOM 724 O O . SER A 1 99 ? -1.949 -0.201 12.757 1.00 95.25 99 SER A O 1
ATOM 726 N N . ARG A 1 100 ? -4.091 -0.411 13.360 1.00 94.12 100 ARG A N 1
ATOM 727 C CA . ARG A 1 100 ? -3.810 -0.350 14.804 1.00 94.12 100 ARG A CA 1
ATOM 728 C C . ARG A 1 100 ? -4.235 -1.634 15.494 1.00 94.12 100 ARG A C 1
ATOM 730 O O . ARG A 1 100 ? -5.358 -2.095 15.308 1.00 94.12 100 ARG A O 1
ATOM 737 N N . VAL A 1 101 ? -3.346 -2.160 16.326 1.00 90.44 101 VAL A N 1
ATOM 738 C CA . VAL A 1 101 ? -3.566 -3.317 17.199 1.00 90.44 101 VAL A CA 1
ATOM 739 C C . VAL A 1 101 ? -3.414 -2.847 18.640 1.00 90.44 101 VAL A C 1
ATOM 741 O O . VAL A 1 101 ? -2.459 -2.129 18.941 1.00 90.44 101 VAL A O 1
ATOM 744 N N . ILE A 1 102 ? -4.302 -3.244 19.552 1.00 86.25 102 ILE A N 1
ATOM 745 C CA . ILE A 1 102 ? -4.065 -3.025 20.981 1.00 86.25 102 ILE A CA 1
ATOM 746 C C . ILE A 1 102 ? -3.213 -4.179 21.508 1.00 86.25 102 ILE A C 1
ATOM 748 O O . ILE A 1 102 ? -3.603 -5.343 21.469 1.00 86.25 102 ILE A O 1
ATOM 752 N N . ALA A 1 103 ? -2.027 -3.851 22.010 1.00 83.56 103 ALA A N 1
ATOM 753 C CA . ALA A 1 103 ? -1.140 -4.790 22.680 1.00 83.56 103 ALA A CA 1
ATOM 754 C C . ALA A 1 103 ? -1.185 -4.573 24.199 1.00 83.56 103 ALA A C 1
ATOM 756 O O . ALA A 1 103 ? -1.472 -3.476 24.671 1.00 83.56 103 ALA A O 1
ATOM 757 N N . MET A 1 104 ? -0.890 -5.619 24.970 1.00 86.88 104 MET A N 1
ATOM 758 C CA . MET A 1 104 ? -0.756 -5.542 26.428 1.00 86.88 104 MET A CA 1
ATOM 759 C C . MET A 1 104 ? 0.719 -5.592 26.820 1.00 86.88 104 MET A C 1
ATOM 761 O O . MET A 1 104 ? 1.471 -6.427 26.315 1.00 86.88 104 M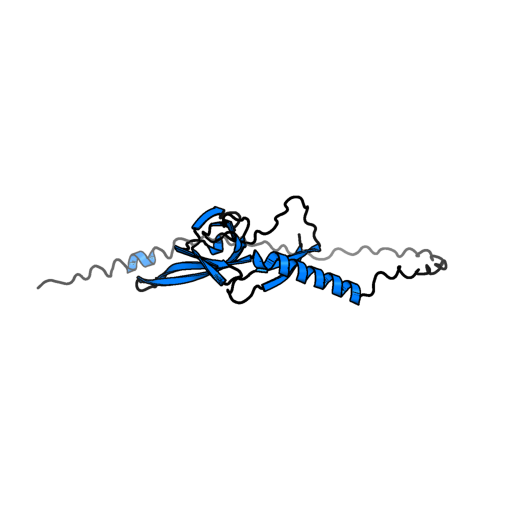ET A O 1
ATOM 765 N N . ASP A 1 105 ? 1.141 -4.699 27.715 1.00 86.81 105 ASP A N 1
ATOM 766 C CA . ASP A 1 105 ? 2.481 -4.746 28.301 1.00 86.81 105 ASP A CA 1
ATOM 767 C C . ASP A 1 105 ? 2.581 -5.791 29.433 1.00 86.81 105 ASP A C 1
ATOM 769 O O . ASP A 1 105 ? 1.601 -6.429 29.823 1.00 86.81 105 ASP A O 1
ATOM 773 N N . PHE A 1 106 ? 3.786 -5.968 29.987 1.00 88.62 106 PHE A N 1
ATOM 774 C CA . PHE A 1 106 ? 4.041 -6.898 31.099 1.00 88.62 106 PHE A CA 1
ATOM 775 C C . PHE A 1 106 ? 3.241 -6.566 32.376 1.00 88.62 106 PHE A C 1
ATOM 777 O O . PHE A 1 106 ? 3.049 -7.433 33.228 1.00 88.62 106 PHE A O 1
ATOM 784 N N . PHE A 1 107 ? 2.762 -5.329 32.513 1.00 89.50 107 PHE A N 1
ATOM 785 C CA . PHE A 1 107 ? 1.954 -4.865 33.638 1.00 89.50 107 PHE A CA 1
ATOM 786 C C . PHE A 1 107 ? 0.441 -4.934 33.354 1.00 89.50 107 PHE A C 1
ATOM 788 O O . PHE A 1 107 ? -0.352 -4.597 34.233 1.00 89.50 107 PHE A O 1
ATOM 795 N N . GLY A 1 108 ? 0.028 -5.406 32.170 1.00 85.94 108 GLY A N 1
ATOM 796 C CA . GLY A 1 108 ? -1.372 -5.512 31.755 1.00 85.94 108 GLY A CA 1
ATOM 797 C C . GLY A 1 108 ? -1.977 -4.209 31.218 1.00 85.94 108 GLY A C 1
ATOM 798 O O . GLY A 1 108 ? -3.198 -4.115 31.092 1.00 85.94 108 GLY A O 1
ATOM 799 N N . THR A 1 109 ? -1.160 -3.205 30.898 1.00 90.81 109 THR A N 1
ATOM 800 C CA . THR A 1 109 ? -1.611 -1.942 30.301 1.00 90.81 109 THR A CA 1
ATOM 801 C C . THR A 1 109 ? -1.791 -2.112 28.796 1.00 90.81 109 THR A C 1
ATOM 803 O O . THR A 1 109 ? -0.875 -2.552 28.101 1.00 90.81 109 THR A O 1
ATOM 806 N N . ALA A 1 110 ? -2.962 -1.736 28.285 1.00 86.94 110 ALA A N 1
ATOM 807 C CA . ALA A 1 110 ? -3.236 -1.673 26.855 1.00 86.94 110 ALA A CA 1
ATOM 808 C C . ALA A 1 110 ? -2.512 -0.475 26.214 1.00 86.94 110 ALA A C 1
ATOM 810 O O . ALA A 1 110 ? -2.684 0.660 26.661 1.00 86.94 110 ALA A O 1
ATOM 811 N N . PHE A 1 111 ? -1.743 -0.709 25.151 1.00 86.69 111 PHE A N 1
ATOM 812 C CA . PHE A 1 111 ? -1.124 0.335 24.336 1.00 86.69 111 PHE A CA 1
ATOM 813 C C . PHE A 1 111 ? -1.358 0.071 22.840 1.00 86.69 111 PHE A C 1
ATOM 815 O O . PHE A 1 111 ? -1.325 -1.083 22.406 1.00 86.69 111 PHE A O 1
ATOM 822 N N . PRO A 1 112 ? -1.603 1.115 22.030 1.00 86.81 112 PRO A N 1
ATOM 823 C CA . PRO A 1 112 ? -1.754 0.954 20.593 1.00 86.81 112 PRO A CA 1
ATOM 824 C C . PRO A 1 112 ? -0.391 0.688 19.946 1.00 86.81 112 PRO A C 1
ATOM 826 O O . PRO A 1 112 ? 0.584 1.399 20.190 1.00 86.81 112 PRO A O 1
ATOM 829 N N . ARG A 1 113 ? -0.335 -0.326 19.089 1.00 88.62 113 ARG A N 1
ATOM 830 C CA . ARG A 1 113 ? 0.766 -0.588 18.166 1.00 88.62 113 ARG A CA 1
ATOM 831 C C . ARG A 1 113 ? 0.261 -0.361 16.750 1.00 88.62 113 ARG A C 1
ATOM 833 O O . ARG A 1 113 ? -0.768 -0.911 16.364 1.00 88.62 113 ARG A O 1
ATOM 840 N N . GLU A 1 114 ? 0.995 0.432 15.985 1.00 90.75 114 GLU A N 1
ATOM 841 C CA . GLU A 1 114 ? 0.644 0.740 14.602 1.00 90.75 114 GLU A CA 1
ATOM 842 C C . GLU A 1 114 ? 1.458 -0.128 13.634 1.00 90.75 114 GLU A C 1
ATOM 844 O O . GLU A 1 114 ? 2.647 -0.386 13.841 1.00 90.75 114 GLU A O 1
ATOM 849 N N . GLY A 1 115 ? 0.786 -0.607 12.595 1.00 90.81 115 GLY A N 1
ATOM 850 C CA . GLY A 1 115 ? 1.363 -1.195 11.395 1.00 90.81 115 GLY A CA 1
ATOM 851 C C . GLY A 1 115 ? 1.070 -0.279 10.212 1.00 90.81 115 GLY A C 1
ATOM 852 O O . GLY A 1 115 ? 0.085 0.462 10.222 1.00 90.81 115 GLY A O 1
ATOM 853 N N . THR A 1 116 ? 1.951 -0.298 9.219 1.00 93.75 116 THR A N 1
ATOM 854 C CA . THR A 1 116 ? 1.851 0.568 8.048 1.00 93.75 116 THR A CA 1
ATOM 855 C C . THR A 1 116 ? 2.108 -0.217 6.774 1.00 93.75 116 THR A C 1
ATOM 857 O O . THR A 1 116 ? 2.935 -1.130 6.754 1.00 93.75 116 THR A O 1
ATOM 860 N N . GLY A 1 117 ? 1.417 0.154 5.705 1.00 95.12 117 GLY A N 1
ATOM 861 C CA . GLY A 1 117 ? 1.567 -0.466 4.404 1.00 95.12 117 GLY A CA 1
ATOM 862 C C . GLY A 1 117 ? 1.029 0.400 3.280 1.00 95.12 117 GLY A C 1
ATOM 863 O O . GLY A 1 117 ? 0.726 1.585 3.433 1.00 95.12 117 GLY A O 1
ATOM 864 N N . SER A 1 118 ? 0.944 -0.208 2.107 1.00 97.00 118 SER A N 1
ATOM 865 C CA . SER A 1 118 ? 0.341 0.392 0.923 1.00 97.00 118 SER A CA 1
ATOM 866 C C . SER A 1 118 ? -0.738 -0.526 0.373 1.00 97.00 118 SER A C 1
ATOM 868 O O . SER A 1 118 ? -0.776 -1.722 0.665 1.00 97.00 118 SER A O 1
ATOM 870 N N . GLY A 1 119 ? -1.606 0.036 -0.448 1.00 97.25 119 GLY A N 1
ATOM 871 C CA . GLY A 1 119 ? -2.543 -0.723 -1.261 1.00 97.25 119 GLY A CA 1
ATOM 872 C C . GLY A 1 119 ? -2.867 0.041 -2.528 1.00 97.25 119 GLY A C 1
ATOM 873 O O . GLY A 1 119 ? -2.327 1.124 -2.760 1.00 97.25 119 GLY A O 1
ATOM 874 N N . PHE A 1 120 ? -3.766 -0.496 -3.337 1.00 97.56 120 PHE A N 1
ATOM 875 C CA . PHE A 1 120 ? -4.275 0.210 -4.505 1.00 97.56 120 PHE A CA 1
ATOM 876 C C . PHE A 1 120 ? -5.767 -0.027 -4.699 1.00 97.56 120 PHE A C 1
ATOM 878 O O . PHE A 1 120 ? -6.294 -1.092 -4.377 1.00 97.56 120 PHE A O 1
ATOM 885 N N . VAL A 1 121 ? -6.444 0.994 -5.215 1.00 97.88 121 VAL A N 1
ATOM 886 C CA . VAL A 1 121 ? -7.874 0.972 -5.519 1.00 97.88 121 VAL A CA 1
ATOM 887 C C . VAL A 1 121 ? -8.108 0.158 -6.791 1.00 97.88 121 VAL A C 1
ATOM 889 O O . VAL A 1 121 ? -7.429 0.370 -7.796 1.00 97.88 121 VAL A O 1
ATOM 892 N N . ILE A 1 122 ? -9.084 -0.751 -6.763 1.00 97.38 122 ILE A N 1
ATOM 893 C CA . ILE A 1 122 ? -9.430 -1.609 -7.913 1.00 97.38 122 ILE A CA 1
ATOM 894 C C . ILE A 1 122 ? -10.768 -1.256 -8.564 1.00 97.38 122 ILE A C 1
ATOM 896 O O . ILE A 1 122 ? -11.012 -1.653 -9.700 1.00 97.38 122 ILE A O 1
ATOM 900 N N . ASP A 1 123 ? -11.625 -0.482 -7.893 1.00 97.06 123 ASP A N 1
ATOM 901 C CA . ASP A 1 123 ? -12.894 -0.029 -8.461 1.00 97.06 123 ASP A CA 1
ATOM 902 C C . ASP A 1 123 ? -13.449 1.247 -7.806 1.00 97.06 123 ASP A C 1
ATOM 904 O O . ASP A 1 123 ? -12.901 1.808 -6.856 1.00 97.06 123 ASP A O 1
ATOM 908 N N . LYS A 1 124 ? -14.563 1.736 -8.360 1.00 97.31 124 LYS A N 1
ATOM 909 C CA . LYS A 1 124 ? -15.292 2.915 -7.871 1.00 97.31 124 LYS A CA 1
ATOM 910 C C . LYS A 1 124 ? -16.233 2.611 -6.700 1.00 97.31 124 LYS A C 1
ATOM 912 O O . LYS A 1 124 ? -16.894 3.527 -6.223 1.00 97.31 124 LYS A O 1
ATOM 917 N N . GLN A 1 125 ? -16.324 1.354 -6.264 1.00 97.12 125 GLN A N 1
ATOM 918 C CA . GLN A 1 125 ? -17.097 0.946 -5.089 1.00 97.12 125 GLN A CA 1
ATOM 919 C C . GLN A 1 125 ? -16.264 1.020 -3.800 1.00 97.12 125 GLN A C 1
ATOM 921 O O . GLN A 1 125 ? -16.804 0.798 -2.720 1.00 97.12 125 GLN A O 1
ATOM 926 N N . GLY A 1 126 ? -14.975 1.357 -3.908 1.00 97.50 126 GLY A N 1
ATOM 927 C CA . GLY A 1 126 ? -14.089 1.557 -2.766 1.00 97.50 126 GLY A CA 1
ATOM 928 C C . GLY A 1 126 ? -13.305 0.313 -2.377 1.00 97.50 126 GLY A C 1
ATOM 929 O O . GLY A 1 126 ? -12.799 0.263 -1.257 1.00 97.50 126 GLY A O 1
ATOM 930 N N . HIS A 1 127 ? -13.192 -0.684 -3.261 1.00 98.38 127 HIS A N 1
ATOM 931 C CA . HIS A 1 127 ? -12.360 -1.847 -2.982 1.00 98.38 127 HIS A CA 1
ATOM 932 C C . HIS A 1 127 ? -10.873 -1.530 -3.165 1.00 98.38 127 HIS A C 1
ATOM 934 O O . HIS A 1 127 ? -10.456 -0.924 -4.158 1.00 98.38 127 HIS A O 1
ATOM 940 N N . ILE A 1 128 ? -10.072 -1.964 -2.194 1.00 98.38 128 ILE A N 1
ATOM 941 C CA . ILE A 1 128 ? -8.622 -1.771 -2.146 1.00 98.38 128 ILE A CA 1
ATOM 942 C C . ILE A 1 128 ? -7.954 -3.119 -1.916 1.00 98.38 128 ILE A C 1
ATOM 944 O O . ILE A 1 128 ? -8.346 -3.858 -1.015 1.00 98.38 128 ILE A O 1
ATOM 948 N N . VAL A 1 129 ? -6.917 -3.412 -2.693 1.00 98.12 129 VAL A N 1
ATOM 949 C CA . VAL A 1 129 ? -6.074 -4.597 -2.508 1.00 98.12 129 VAL A CA 1
ATOM 950 C C . VAL A 1 129 ? -4.814 -4.211 -1.743 1.00 98.12 129 VAL A C 1
ATOM 952 O O . VAL A 1 129 ? -4.197 -3.179 -2.012 1.00 98.12 129 VAL A O 1
ATOM 955 N N . THR A 1 130 ? -4.436 -5.046 -0.781 1.00 97.94 130 THR A N 1
ATOM 956 C CA . THR A 1 130 ? -3.212 -4.918 0.016 1.00 97.94 130 THR A CA 1
ATOM 957 C C . THR A 1 130 ? -2.700 -6.301 0.426 1.00 97.94 130 THR A C 1
ATOM 959 O O . THR A 1 130 ? -3.300 -7.325 0.087 1.00 97.94 130 THR A O 1
ATOM 962 N N . ASN A 1 131 ? -1.591 -6.337 1.158 1.00 97.50 131 ASN A N 1
ATOM 963 C CA . ASN A 1 131 ? -1.082 -7.555 1.758 1.00 97.50 131 ASN A CA 1
ATOM 964 C C . ASN A 1 131 ? -1.878 -7.936 3.013 1.00 97.50 131 ASN A C 1
ATOM 966 O O . ASN A 1 131 ? -2.262 -7.072 3.805 1.00 97.50 131 ASN A O 1
ATOM 970 N N . ASN A 1 132 ? -2.073 -9.234 3.246 1.00 97.62 132 ASN A N 1
ATOM 971 C CA . ASN A 1 132 ? -2.741 -9.718 4.456 1.00 97.62 132 ASN A CA 1
ATOM 972 C C . ASN A 1 132 ? -1.973 -9.316 5.724 1.00 97.62 132 ASN A C 1
ATOM 974 O O . ASN A 1 132 ? -2.581 -8.835 6.676 1.00 97.62 132 ASN A O 1
ATOM 978 N N . HIS A 1 133 ? -0.643 -9.431 5.727 1.00 95.62 133 HIS A N 1
ATOM 979 C CA . HIS A 1 133 ? 0.176 -9.092 6.895 1.00 95.62 133 HIS A CA 1
ATOM 980 C C . HIS A 1 133 ? 0.095 -7.610 7.309 1.00 95.62 133 HIS A C 1
ATOM 982 O O . HIS A 1 133 ? 0.444 -7.274 8.439 1.00 95.62 133 HIS A O 1
ATOM 988 N N . VAL A 1 134 ? -0.349 -6.714 6.415 1.00 95.56 134 VAL A N 1
ATOM 989 C CA . VAL A 1 134 ? -0.550 -5.285 6.724 1.00 95.56 134 VAL A CA 1
ATOM 990 C C . VAL A 1 134 ? -1.779 -5.085 7.609 1.00 95.56 134 VAL A C 1
ATOM 992 O O . VAL A 1 134 ? -1.822 -4.149 8.398 1.00 95.56 134 VAL A O 1
ATOM 995 N N . VAL A 1 135 ? -2.781 -5.954 7.486 1.00 95.56 135 VAL A N 1
ATOM 996 C CA . VAL A 1 135 ? -4.086 -5.811 8.153 1.00 95.56 135 VAL A CA 1
ATOM 997 C C . VAL A 1 135 ? -4.352 -6.904 9.187 1.00 95.56 135 VAL A C 1
ATOM 999 O O . VAL A 1 135 ? -5.378 -6.888 9.867 1.00 95.56 135 VAL A O 1
ATOM 1002 N N . GLU A 1 136 ? -3.434 -7.857 9.323 1.00 93.06 136 GLU A N 1
ATOM 1003 C CA . GLU A 1 136 ? -3.561 -8.986 10.232 1.00 93.06 136 GLU A CA 1
ATOM 1004 C C . GLU A 1 136 ? -3.657 -8.522 11.694 1.00 93.06 136 GLU A C 1
ATOM 1006 O O . GLU A 1 136 ? -2.850 -7.725 12.173 1.00 93.06 136 GLU A O 1
ATOM 1011 N N . ASN A 1 137 ? -4.646 -9.047 12.425 1.00 89.38 137 ASN A N 1
ATOM 1012 C CA . ASN A 1 137 ? -4.933 -8.710 13.827 1.00 89.38 137 ASN A CA 1
ATOM 1013 C C . ASN A 1 137 ? -5.239 -7.221 14.089 1.00 89.38 137 ASN A C 1
ATOM 1015 O O . ASN A 1 137 ? -5.281 -6.804 15.248 1.00 89.38 137 ASN A O 1
ATOM 1019 N N . ALA A 1 138 ? -5.459 -6.418 13.043 1.00 92.31 138 ALA A N 1
ATOM 1020 C CA . ALA A 1 138 ? -5.816 -5.015 13.178 1.00 92.31 138 ALA A CA 1
ATOM 1021 C C . ALA A 1 138 ? -7.216 -4.869 13.786 1.00 92.31 138 ALA A C 1
ATOM 1023 O O . ALA A 1 138 ? -8.189 -5.428 13.285 1.00 92.31 138 ALA A O 1
ATOM 1024 N N . GLU A 1 139 ? -7.332 -4.072 14.845 1.00 92.06 139 GLU A N 1
ATOM 1025 C CA . GLU A 1 139 ? -8.631 -3.687 15.403 1.00 92.06 139 GLU A CA 1
ATOM 1026 C C . GLU A 1 139 ? -9.272 -2.559 14.601 1.00 92.06 139 GLU A C 1
ATOM 1028 O O . GLU A 1 139 ? -10.491 -2.481 14.462 1.00 92.06 139 GLU A O 1
ATOM 1033 N N . THR A 1 140 ? -8.437 -1.656 14.086 1.00 94.94 140 THR A N 1
ATOM 1034 C CA . THR A 1 140 ? -8.867 -0.551 13.232 1.00 94.94 140 THR A CA 1
ATOM 1035 C C . THR A 1 140 ? -7.921 -0.415 12.053 1.00 94.94 140 THR A C 1
ATOM 1037 O O . THR A 1 140 ? -6.707 -0.574 12.201 1.00 94.94 140 THR A O 1
ATOM 1040 N N . ILE A 1 141 ? -8.493 -0.128 10.886 1.00 97.56 141 ILE A N 1
ATOM 1041 C CA . ILE A 1 141 ? -7.761 0.101 9.644 1.00 97.56 141 ILE A CA 1
ATOM 1042 C C . ILE A 1 141 ? -8.214 1.447 9.085 1.00 97.56 141 ILE A C 1
ATOM 1044 O O . ILE A 1 141 ? -9.411 1.701 8.925 1.00 97.56 141 ILE A O 1
ATOM 1048 N N . GLU A 1 142 ? -7.249 2.309 8.804 1.00 97.31 142 GLU A N 1
ATOM 1049 C CA . GLU A 1 142 ? -7.439 3.603 8.163 1.00 97.31 142 GLU A CA 1
ATOM 1050 C C . GLU A 1 142 ? -6.696 3.605 6.826 1.00 97.31 142 GLU A C 1
ATOM 1052 O O . GLU A 1 142 ? -5.569 3.123 6.716 1.00 97.31 142 GLU A O 1
ATOM 1057 N N . VAL A 1 143 ? -7.346 4.142 5.799 1.00 97.44 143 VAL A N 1
ATOM 1058 C CA . VAL A 1 143 ? -6.787 4.324 4.462 1.00 97.44 143 VAL A CA 1
ATOM 1059 C C . VAL A 1 143 ? -6.675 5.813 4.193 1.00 97.44 143 VAL A C 1
ATOM 1061 O O . VAL A 1 143 ? -7.657 6.542 4.330 1.00 97.44 143 VAL A O 1
ATOM 1064 N N . THR A 1 144 ? -5.502 6.244 3.745 1.00 96.44 144 THR A N 1
ATOM 1065 C CA . THR A 1 144 ? -5.247 7.618 3.319 1.00 96.44 144 THR A CA 1
ATOM 1066 C C . THR A 1 144 ? -5.075 7.664 1.802 1.00 96.44 144 THR A C 1
ATOM 1068 O O . THR A 1 144 ? -4.168 7.036 1.248 1.00 96.44 144 THR A O 1
ATOM 1071 N N . LEU A 1 145 ? -5.960 8.407 1.136 1.00 94.56 145 LEU A N 1
ATOM 1072 C CA . LEU A 1 145 ? -5.979 8.602 -0.316 1.00 94.56 145 LEU A CA 1
ATOM 1073 C C . LEU A 1 145 ? -4.955 9.668 -0.756 1.00 94.56 145 LEU A C 1
ATOM 1075 O O . LEU A 1 145 ? -4.354 10.358 0.074 1.00 94.56 145 LEU A O 1
ATOM 1079 N N . LEU A 1 146 ? -4.778 9.832 -2.074 1.00 90.12 146 LEU A N 1
ATOM 1080 C CA . LEU A 1 146 ? -3.886 10.841 -2.665 1.00 90.12 146 LEU A CA 1
ATOM 1081 C C . LEU A 1 146 ? -4.187 12.261 -2.158 1.00 90.12 146 LEU A C 1
ATOM 1083 O O . LEU A 1 146 ? -3.273 13.004 -1.805 1.00 90.12 146 LEU A O 1
ATOM 1087 N N . ASP A 1 147 ? -5.469 12.620 -2.069 1.00 91.06 147 ASP A N 1
ATOM 1088 C CA . ASP A 1 147 ? -5.943 13.929 -1.601 1.00 91.06 147 ASP A CA 1
ATOM 1089 C C . ASP A 1 147 ? -5.833 14.116 -0.073 1.00 91.06 147 ASP A C 1
ATOM 1091 O O . ASP A 1 147 ? -6.361 15.083 0.476 1.00 91.06 147 ASP A O 1
ATOM 1095 N N . LYS A 1 148 ? -5.155 13.186 0.616 1.00 92.06 148 LYS A N 1
ATOM 1096 C CA . LYS A 1 148 ? -5.025 13.097 2.076 1.00 92.06 148 LYS A CA 1
ATOM 1097 C C . LYS A 1 148 ? -6.356 12.869 2.808 1.00 92.06 148 LYS A C 1
ATOM 1099 O O . LYS A 1 148 ? -6.400 12.991 4.032 1.00 92.06 148 LYS A O 1
ATOM 1104 N N . THR A 1 149 ? -7.428 12.486 2.107 1.00 93.69 149 THR A N 1
ATOM 1105 C CA . THR A 1 149 ? -8.651 11.991 2.751 1.00 93.69 149 THR A CA 1
ATOM 1106 C C . THR A 1 149 ? -8.330 10.714 3.514 1.00 93.69 149 THR A C 1
ATOM 1108 O O . THR A 1 149 ? -7.794 9.770 2.939 1.00 93.69 149 THR A O 1
ATOM 1111 N N . ILE A 1 150 ? -8.699 10.681 4.794 1.00 95.69 150 ILE A N 1
ATOM 1112 C CA . ILE A 1 150 ? -8.589 9.499 5.650 1.00 95.69 150 ILE A CA 1
ATOM 1113 C C . ILE A 1 150 ? -9.974 8.868 5.772 1.00 95.69 150 ILE A C 1
ATOM 1115 O O . ILE A 1 150 ? -10.939 9.547 6.127 1.00 95.69 150 ILE A O 1
ATOM 1119 N N . ALA A 1 151 ? -10.067 7.572 5.496 1.00 96.88 151 ALA A N 1
ATOM 1120 C CA . ALA A 1 151 ? -11.290 6.793 5.610 1.00 96.88 151 ALA A CA 1
ATOM 1121 C C . ALA A 1 151 ? -11.050 5.535 6.442 1.00 96.88 151 ALA A C 1
ATOM 1123 O O . ALA A 1 151 ? -10.006 4.894 6.329 1.00 96.88 151 ALA A O 1
ATOM 1124 N N . LYS A 1 152 ? -12.031 5.154 7.263 1.00 97.69 152 LYS A N 1
ATOM 1125 C CA . LYS A 1 152 ? -12.016 3.835 7.900 1.00 97.69 152 LYS A CA 1
ATOM 1126 C C . LYS A 1 152 ? -12.287 2.769 6.848 1.00 97.69 152 LYS A C 1
ATOM 1128 O O . LYS A 1 152 ? -13.158 2.954 5.999 1.00 97.69 152 LYS A O 1
ATOM 1133 N N . ALA A 1 153 ? -11.554 1.670 6.935 1.00 97.94 153 ALA A N 1
ATOM 1134 C CA . ALA A 1 153 ? -11.709 0.539 6.043 1.00 97.94 153 ALA A CA 1
ATOM 1135 C C . ALA A 1 153 ? -12.233 -0.688 6.786 1.00 97.94 153 ALA A C 1
ATOM 1137 O O . ALA A 1 153 ? -11.873 -0.948 7.935 1.00 97.94 153 ALA A O 1
ATOM 1138 N N . GLU A 1 154 ? -13.062 -1.458 6.095 1.00 97.75 154 GLU A N 1
ATOM 1139 C CA . GLU A 1 154 ? -13.542 -2.759 6.543 1.00 97.75 154 GLU A CA 1
ATOM 1140 C C . GLU A 1 154 ? -12.883 -3.861 5.718 1.00 97.75 154 GLU A C 1
ATOM 1142 O O . GLU A 1 154 ? -12.672 -3.707 4.514 1.00 97.75 154 GLU A O 1
ATOM 1147 N N . ILE A 1 155 ? -12.582 -4.991 6.353 1.00 97.56 155 ILE A N 1
ATOM 1148 C CA . ILE A 1 155 ? -12.075 -6.169 5.651 1.00 97.56 155 ILE A CA 1
ATOM 1149 C C . ILE A 1 155 ? -13.243 -6.837 4.919 1.00 97.56 155 ILE A C 1
ATOM 1151 O O . ILE A 1 155 ? -14.217 -7.255 5.543 1.00 97.56 155 ILE A O 1
ATOM 1155 N N . VAL A 1 156 ? -13.128 -6.962 3.597 1.00 97.94 156 VAL A N 1
ATOM 1156 C CA . VAL A 1 156 ? -14.078 -7.707 2.755 1.00 97.94 156 VAL A CA 1
ATOM 1157 C C . VAL A 1 156 ? -13.696 -9.181 2.698 1.00 97.94 156 VAL A C 1
ATOM 1159 O O . VAL A 1 156 ? -14.560 -10.053 2.765 1.00 97.94 156 VAL A O 1
ATOM 1162 N N . GLY A 1 157 ? -12.399 -9.466 2.591 1.00 97.56 157 GLY A N 1
ATOM 1163 C CA . GLY A 1 157 ? -11.875 -10.824 2.546 1.00 97.56 157 GLY A CA 1
ATOM 1164 C C . GLY A 1 157 ? -10.360 -10.858 2.686 1.00 97.56 157 GLY A C 1
ATOM 1165 O O . GLY A 1 157 ? -9.677 -9.876 2.393 1.00 97.56 157 GLY A O 1
ATOM 1166 N N . VAL A 1 158 ? -9.847 -12.001 3.133 1.00 97.94 158 VAL A N 1
ATOM 1167 C CA . VAL A 1 158 ? -8.414 -12.264 3.284 1.00 97.94 158 VAL A CA 1
ATOM 1168 C C . VAL A 1 158 ? -8.065 -13.630 2.716 1.00 97.94 158 VAL A C 1
ATOM 1170 O O . VAL A 1 158 ? -8.858 -14.569 2.794 1.00 97.94 158 VAL A O 1
ATOM 1173 N N . ASP A 1 159 ? -6.856 -13.733 2.185 1.00 98.00 159 ASP A N 1
ATOM 1174 C CA . ASP A 1 159 ? -6.206 -14.974 1.797 1.00 98.00 159 ASP A CA 1
ATOM 1175 C C . ASP A 1 159 ? -4.805 -15.020 2.429 1.00 98.00 159 ASP A C 1
ATOM 1177 O O . ASP A 1 159 ? -3.838 -14.494 1.865 1.00 98.00 159 ASP A O 1
ATOM 1181 N N . PRO A 1 160 ? -4.675 -15.648 3.612 1.00 96.75 160 PRO A N 1
ATOM 1182 C CA . PRO A 1 160 ? -3.398 -15.747 4.307 1.00 96.75 160 PRO A CA 1
ATOM 1183 C C . PRO A 1 160 ? -2.342 -16.570 3.556 1.00 96.75 160 PRO A C 1
ATOM 1185 O O . PRO A 1 160 ? -1.155 -16.370 3.790 1.00 96.75 160 PRO A O 1
ATOM 1188 N N . PHE A 1 161 ? -2.737 -17.493 2.668 1.00 97.50 161 PHE A N 1
ATOM 1189 C CA . PHE A 1 161 ? -1.782 -18.352 1.955 1.00 97.50 161 PHE A CA 1
ATOM 1190 C C . PHE A 1 161 ? -1.032 -17.595 0.861 1.00 97.50 161 PHE A C 1
ATOM 1192 O O . PHE A 1 161 ? 0.141 -17.877 0.622 1.00 97.50 161 PHE A O 1
ATOM 1199 N N . ASN A 1 162 ? -1.703 -16.634 0.223 1.00 97.00 162 ASN A N 1
ATOM 1200 C CA . ASN A 1 162 ? -1.126 -15.780 -0.816 1.00 97.00 162 ASN A CA 1
ATOM 1201 C C . ASN A 1 162 ? -0.748 -14.380 -0.302 1.00 97.00 162 ASN A C 1
ATOM 1203 O O . ASN A 1 162 ? -0.336 -13.536 -1.093 1.00 97.00 162 ASN A O 1
ATOM 1207 N N . ASP A 1 163 ? -0.882 -14.139 1.006 1.00 97.50 163 ASP A N 1
ATOM 1208 C CA . ASP A 1 163 ? -0.664 -12.844 1.656 1.00 97.50 163 ASP A CA 1
ATOM 1209 C C . ASP A 1 163 ? -1.471 -11.699 1.015 1.00 97.50 163 ASP A C 1
ATOM 1211 O O . ASP A 1 163 ? -0.953 -10.611 0.777 1.00 97.50 163 ASP A O 1
ATOM 1215 N N . LEU A 1 164 ? -2.759 -11.930 0.740 1.00 97.81 164 LEU A N 1
ATOM 1216 C CA . LEU A 1 164 ? -3.651 -10.944 0.120 1.00 97.81 164 LEU A CA 1
ATOM 1217 C C . LEU A 1 164 ? -4.817 -10.568 1.030 1.00 97.81 164 LEU A C 1
ATOM 1219 O O . LEU A 1 164 ? -5.389 -11.408 1.723 1.00 97.81 164 LEU A O 1
ATOM 1223 N N . ALA A 1 165 ? -5.224 -9.306 0.967 1.00 98.25 165 ALA A N 1
ATOM 1224 C CA . ALA A 1 165 ? -6.439 -8.816 1.597 1.00 98.25 165 ALA A CA 1
ATOM 1225 C C . ALA A 1 165 ? -7.161 -7.813 0.696 1.00 98.25 165 ALA A C 1
ATOM 1227 O O . ALA A 1 165 ? -6.539 -7.019 -0.013 1.00 98.25 165 ALA A O 1
ATOM 1228 N N . VAL A 1 166 ? -8.492 -7.845 0.760 1.00 98.38 166 VAL A N 1
ATOM 1229 C CA . VAL A 1 166 ? -9.369 -6.863 0.125 1.00 98.38 166 VAL A CA 1
ATOM 1230 C C . VAL A 1 166 ? -10.075 -6.073 1.214 1.00 98.38 166 VAL A C 1
ATOM 1232 O O . VAL A 1 166 ? -10.753 -6.635 2.078 1.00 98.38 166 VAL A O 1
ATOM 1235 N N . LEU A 1 167 ? -9.923 -4.759 1.147 1.00 98.44 167 LEU A N 1
ATOM 1236 C CA . LEU A 1 167 ? -10.573 -3.790 2.010 1.00 98.44 167 LEU A CA 1
ATOM 1237 C C . LEU A 1 167 ? -11.677 -3.059 1.247 1.00 98.44 167 LEU A C 1
ATOM 1239 O O . LEU A 1 167 ? -11.632 -2.973 0.021 1.00 98.44 167 LEU A O 1
ATOM 1243 N N . ARG A 1 168 ? -12.633 -2.483 1.975 1.00 98.38 168 ARG A N 1
ATOM 1244 C CA . ARG A 1 168 ? -13.628 -1.545 1.448 1.00 98.38 168 ARG A CA 1
ATOM 1245 C C . ARG A 1 168 ? -13.611 -0.256 2.251 1.00 98.38 168 ARG A C 1
ATOM 1247 O O . ARG A 1 168 ? -13.656 -0.299 3.479 1.00 98.38 168 ARG A O 1
ATOM 1254 N N . VAL A 1 169 ? -13.612 0.872 1.552 1.00 98.06 169 VAL A N 1
ATOM 1255 C CA . VAL A 1 169 ? -13.807 2.208 2.126 1.00 98.06 169 VAL A CA 1
ATOM 1256 C C . VAL A 1 169 ? -15.098 2.828 1.604 1.00 98.06 169 VAL A C 1
ATOM 1258 O O . VAL A 1 169 ? -15.456 2.635 0.445 1.00 98.06 169 VAL A O 1
ATOM 1261 N N . ASP A 1 170 ? -15.783 3.589 2.454 1.00 97.00 170 ASP A N 1
ATOM 1262 C CA . ASP A 1 170 ? -16.956 4.375 2.067 1.00 97.00 170 ASP A CA 1
ATOM 1263 C C . ASP A 1 170 ? -16.543 5.841 1.878 1.00 97.00 170 ASP A C 1
ATOM 1265 O O . ASP A 1 170 ? -16.385 6.600 2.838 1.00 97.00 170 ASP A O 1
ATOM 1269 N N . VAL A 1 171 ? -16.264 6.212 0.627 1.00 96.44 171 VAL A N 1
ATOM 1270 C CA . VAL A 1 171 ? -15.847 7.559 0.214 1.00 96.44 171 VAL A CA 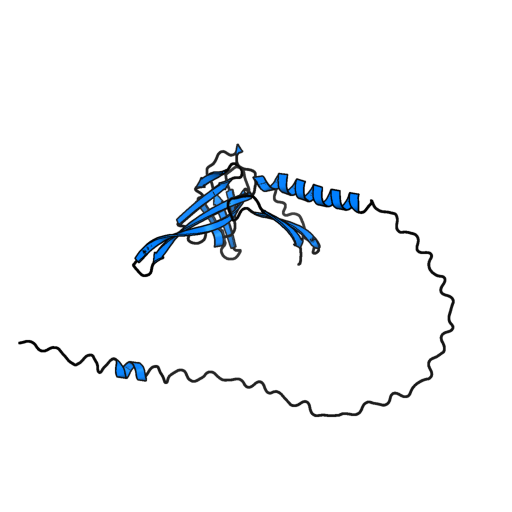1
ATOM 1271 C C . VAL A 1 171 ? -16.504 7.928 -1.111 1.00 96.44 171 VAL A C 1
ATOM 1273 O O . VAL A 1 171 ? -16.971 7.068 -1.854 1.00 96.44 171 VAL A O 1
ATOM 1276 N N . ASP A 1 172 ? -16.504 9.221 -1.438 1.00 96.62 172 ASP A N 1
ATOM 1277 C CA . ASP A 1 172 ? -17.006 9.697 -2.726 1.00 96.62 172 ASP A CA 1
ATOM 1278 C C . ASP A 1 172 ? -16.255 9.018 -3.901 1.00 96.62 172 ASP A C 1
ATOM 1280 O O . ASP A 1 172 ? -15.021 9.101 -3.961 1.00 96.62 172 ASP A O 1
ATOM 1284 N N . PRO A 1 173 ? -16.958 8.386 -4.866 1.00 95.88 173 PRO A N 1
ATOM 1285 C CA . PRO A 1 173 ? -16.337 7.724 -6.017 1.00 95.88 173 PRO A CA 1
ATOM 1286 C C . PRO A 1 173 ? -15.457 8.627 -6.897 1.00 95.88 173 PRO A C 1
ATOM 1288 O O . PRO A 1 173 ? -14.630 8.128 -7.669 1.00 95.88 173 PRO A O 1
ATOM 1291 N N . SER A 1 174 ? -15.616 9.951 -6.819 1.00 95.88 174 SER A N 1
ATOM 1292 C CA . SER A 1 174 ? -14.745 10.917 -7.500 1.00 95.88 174 SER A CA 1
ATOM 1293 C C . SER A 1 174 ? -13.322 10.948 -6.934 1.00 95.88 174 SER A C 1
ATOM 1295 O O . SER A 1 174 ? -12.405 11.285 -7.676 1.00 95.88 174 SER A O 1
ATOM 1297 N N . LYS A 1 175 ? -13.124 10.535 -5.673 1.00 94.94 175 LYS A N 1
ATOM 1298 C CA . LYS A 1 175 ? -11.807 10.453 -5.014 1.00 94.94 175 LYS A CA 1
ATOM 1299 C C . LYS A 1 175 ? -11.053 9.158 -5.308 1.00 94.94 175 LYS A C 1
ATOM 1301 O O . LYS A 1 175 ? -9.859 9.056 -5.048 1.00 94.94 175 LYS A O 1
ATOM 1306 N N . LEU A 1 176 ? -11.759 8.146 -5.804 1.00 96.88 176 LEU A N 1
ATOM 1307 C CA . LEU A 1 176 ? -11.197 6.834 -6.099 1.00 96.88 176 LEU A CA 1
ATOM 1308 C C . LEU A 1 176 ? -10.597 6.829 -7.501 1.00 96.88 176 LEU A C 1
ATOM 1310 O O . LEU A 1 176 ? -11.273 7.200 -8.455 1.00 96.88 176 LEU A O 1
ATOM 1314 N N . HIS A 1 177 ? -9.372 6.349 -7.662 1.00 96.50 177 HIS A N 1
ATOM 1315 C CA . HIS A 1 177 ? -8.743 6.166 -8.969 1.00 96.50 177 HIS A CA 1
ATOM 1316 C C . HIS A 1 177 ? -8.408 4.683 -9.126 1.00 96.50 177 HIS A C 1
ATOM 1318 O O . HIS A 1 177 ? -7.419 4.238 -8.566 1.00 96.50 177 HIS A O 1
ATOM 1324 N N . PRO A 1 178 ? -9.260 3.878 -9.780 1.00 97.12 178 PRO A N 1
ATOM 1325 C CA . PRO A 1 178 ? -8.963 2.467 -9.985 1.00 97.12 178 PRO A CA 1
ATOM 1326 C C . PRO A 1 178 ? -7.756 2.286 -10.902 1.00 97.12 178 PRO A C 1
ATOM 1328 O O . PRO A 1 178 ? -7.664 2.961 -11.928 1.00 97.12 178 PRO A O 1
ATOM 1331 N N . VAL A 1 179 ? -6.869 1.357 -10.553 1.00 95.69 179 VAL A N 1
ATOM 1332 C CA . VAL A 1 179 ? -5.786 0.946 -11.450 1.00 95.69 179 VAL A CA 1
ATOM 1333 C C . VAL A 1 179 ? -6.325 0.022 -12.545 1.00 95.69 179 VAL A C 1
ATOM 1335 O O . VAL A 1 179 ? -7.123 -0.879 -12.277 1.00 95.69 179 VAL A O 1
ATOM 1338 N N . ASP A 1 180 ? -5.858 0.211 -13.778 1.00 91.62 180 ASP A N 1
ATOM 1339 C CA . ASP A 1 180 ? -6.155 -0.705 -14.878 1.00 91.62 180 ASP A CA 1
ATOM 1340 C C . ASP A 1 180 ? -5.350 -2.002 -14.712 1.00 91.62 180 ASP A C 1
ATOM 1342 O O . ASP A 1 180 ? -4.122 -2.018 -14.836 1.00 91.62 180 ASP A O 1
ATOM 1346 N N . LEU A 1 181 ? -6.045 -3.105 -14.434 1.00 88.12 181 LEU A N 1
ATOM 1347 C CA . LEU A 1 181 ? -5.449 -4.435 -14.330 1.00 88.12 181 LEU A CA 1
ATOM 1348 C C . LEU A 1 181 ? -5.609 -5.188 -15.655 1.00 88.12 181 LEU A C 1
ATOM 1350 O O . LEU A 1 181 ? -6.715 -5.317 -16.177 1.00 88.12 181 LEU A O 1
ATOM 1354 N N . SER A 1 182 ? -4.507 -5.728 -16.179 1.00 83.62 182 SER A N 1
ATOM 1355 C CA . SER A 1 182 ? -4.513 -6.619 -17.343 1.00 83.62 182 SER A CA 1
ATOM 1356 C C . SER A 1 182 ? -3.954 -7.984 -16.958 1.00 83.62 182 SER A C 1
ATOM 1358 O O . SER A 1 182 ? -2.865 -8.074 -16.392 1.00 83.62 182 SER A O 1
ATOM 1360 N N . PHE A 1 183 ? -4.697 -9.042 -17.282 1.00 78.38 183 PHE A N 1
ATOM 1361 C CA . PHE A 1 183 ? -4.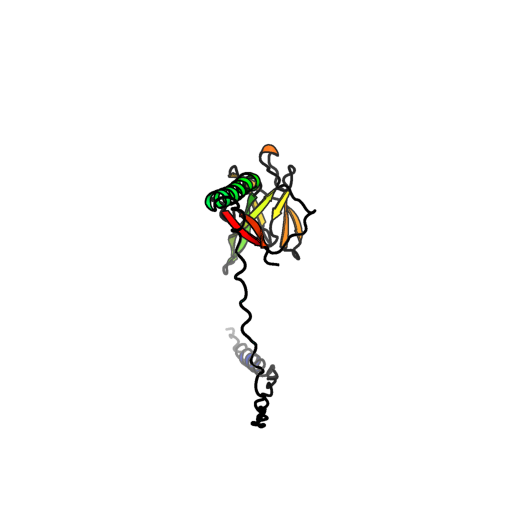332 -10.432 -16.981 1.00 78.38 183 PHE A CA 1
ATOM 1362 C C . PHE A 1 183 ? -3.893 -11.222 -18.223 1.00 78.38 183 PHE A C 1
ATOM 1364 O O . PHE A 1 183 ? -3.529 -12.390 -18.119 1.00 78.38 183 PHE A O 1
ATOM 1371 N N . ASP A 1 184 ? -3.886 -10.587 -19.396 1.00 78.00 184 ASP A N 1
ATOM 1372 C CA . ASP A 1 184 ? -3.736 -11.270 -20.688 1.00 78.00 184 ASP A CA 1
ATOM 1373 C C . ASP A 1 184 ? -2.270 -11.390 -21.153 1.00 78.00 184 ASP A C 1
ATOM 1375 O O . ASP A 1 184 ? -1.985 -11.812 -22.276 1.00 78.00 184 ASP A O 1
ATOM 1379 N N . GLY A 1 185 ? -1.315 -10.999 -20.304 1.00 77.62 185 GLY A N 1
ATOM 1380 C CA . GLY A 1 185 ? 0.107 -10.933 -20.634 1.00 77.62 185 GLY A CA 1
ATOM 1381 C C . GLY A 1 185 ? 0.934 -12.053 -20.008 1.00 77.62 185 GLY A C 1
ATOM 1382 O O . GLY A 1 185 ? 0.881 -12.285 -18.804 1.00 77.62 185 GLY A O 1
ATOM 1383 N N . VAL A 1 186 ? 1.790 -12.692 -20.811 1.00 86.62 186 VAL A N 1
ATOM 1384 C CA . VAL A 1 186 ? 2.890 -13.519 -20.291 1.00 86.62 186 VAL A CA 1
ATOM 1385 C C . VAL A 1 186 ? 4.050 -12.593 -19.919 1.00 86.62 186 VAL A C 1
ATOM 1387 O O . VAL A 1 186 ? 4.650 -11.977 -20.804 1.00 86.62 186 VAL A O 1
ATOM 1390 N N . LEU A 1 187 ? 4.365 -12.496 -18.623 1.00 89.94 187 LEU A N 1
ATOM 1391 C CA . LEU A 1 187 ? 5.536 -11.761 -18.137 1.00 89.94 187 LEU A CA 1
ATOM 1392 C C . LEU A 1 187 ? 6.825 -12.422 -18.639 1.00 89.94 187 LEU A C 1
ATOM 1394 O O . LEU A 1 187 ? 6.938 -13.648 -18.668 1.00 89.94 187 LEU A O 1
ATOM 1398 N N . LYS A 1 188 ? 7.802 -11.606 -19.044 1.00 92.56 188 LYS A N 1
ATOM 1399 C CA . LYS A 1 188 ? 9.105 -12.084 -19.529 1.00 92.56 188 LYS A CA 1
ATOM 1400 C C . LYS A 1 188 ? 10.224 -11.667 -18.585 1.00 92.56 188 LYS A C 1
ATOM 1402 O O . LYS A 1 188 ? 10.273 -10.518 -18.156 1.00 92.56 188 LYS A O 1
ATOM 1407 N N . VAL A 1 189 ? 11.178 -12.566 -18.347 1.00 95.19 189 VAL A N 1
ATOM 1408 C CA . VAL A 1 189 ? 12.433 -12.223 -17.662 1.00 95.19 189 VAL A CA 1
ATOM 1409 C C . VAL A 1 189 ? 13.138 -11.090 -18.416 1.00 95.19 189 VAL A C 1
ATOM 1411 O O . VAL A 1 189 ? 13.236 -11.115 -19.643 1.00 95.19 189 VAL A O 1
ATOM 1414 N N . GLY A 1 190 ? 13.596 -10.079 -17.679 1.00 94.00 190 GLY A N 1
ATOM 1415 C CA . GLY A 1 190 ? 14.185 -8.851 -18.214 1.00 94.00 190 GLY A CA 1
ATOM 1416 C C . GLY A 1 190 ? 13.177 -7.743 -18.538 1.00 94.00 190 GLY A C 1
ATOM 1417 O O . GLY A 1 190 ? 13.589 -6.624 -18.836 1.00 94.00 190 GLY A O 1
ATOM 1418 N N . GLN A 1 191 ? 11.867 -8.004 -18.458 1.00 92.88 191 GLN A N 1
ATOM 1419 C CA . GLN A 1 191 ? 10.850 -6.963 -18.605 1.00 92.88 191 GLN A CA 1
ATOM 1420 C C . GLN A 1 191 ? 10.957 -5.949 -17.460 1.00 92.88 191 GLN A C 1
ATOM 1422 O O . GLN A 1 191 ? 11.130 -6.332 -16.306 1.00 92.88 191 GLN A O 1
ATOM 1427 N N . ARG A 1 192 ? 10.848 -4.650 -17.764 1.00 92.75 192 ARG A N 1
ATOM 1428 C CA . ARG A 1 192 ? 10.884 -3.590 -16.746 1.00 92.75 192 ARG A CA 1
ATOM 1429 C C . ARG A 1 192 ? 9.688 -3.717 -15.795 1.00 92.75 192 ARG A C 1
ATOM 1431 O O . ARG A 1 192 ? 8.558 -3.893 -16.245 1.00 92.75 192 ARG A O 1
ATOM 1438 N N . ALA A 1 193 ? 9.954 -3.580 -14.501 1.00 93.62 193 ALA A N 1
ATOM 1439 C CA . ALA A 1 193 ? 8.962 -3.553 -13.434 1.00 93.62 193 ALA A CA 1
ATOM 1440 C C . ALA A 1 193 ? 9.087 -2.240 -12.654 1.00 93.62 193 ALA A C 1
ATOM 1442 O O . ALA A 1 193 ? 10.196 -1.785 -12.375 1.00 93.62 193 ALA A O 1
ATOM 1443 N N . ILE A 1 194 ? 7.951 -1.633 -12.317 1.00 94.31 194 ILE A N 1
ATOM 1444 C CA . ILE A 1 194 ? 7.878 -0.393 -11.540 1.00 94.31 194 ILE A CA 1
ATOM 1445 C C . ILE A 1 194 ? 7.011 -0.682 -10.319 1.00 94.31 194 ILE A C 1
ATOM 1447 O O . ILE A 1 194 ? 5.885 -1.153 -10.466 1.00 94.31 194 ILE A O 1
ATOM 1451 N N . ALA A 1 195 ? 7.532 -0.406 -9.128 1.00 94.62 195 ALA A N 1
ATOM 1452 C CA . ALA A 1 195 ? 6.789 -0.514 -7.882 1.00 94.62 195 ALA A CA 1
ATOM 1453 C C . ALA A 1 195 ? 6.558 0.884 -7.308 1.00 94.62 195 ALA A C 1
ATOM 1455 O O . ALA A 1 195 ? 7.507 1.646 -7.106 1.00 94.62 195 ALA A O 1
ATOM 1456 N N . ILE A 1 196 ? 5.286 1.201 -7.065 1.00 95.38 196 ILE A N 1
ATOM 1457 C CA . ILE A 1 196 ? 4.828 2.465 -6.492 1.00 95.38 196 ILE A CA 1
ATOM 1458 C C . ILE A 1 196 ? 4.149 2.152 -5.161 1.00 95.38 196 ILE A C 1
ATOM 1460 O O . ILE A 1 196 ? 3.275 1.289 -5.103 1.00 95.38 196 ILE A O 1
ATOM 1464 N N . GLY A 1 197 ? 4.535 2.849 -4.097 1.00 94.12 197 GLY A N 1
ATOM 1465 C CA . GLY A 1 197 ? 3.986 2.627 -2.761 1.00 94.12 197 GLY A CA 1
ATOM 1466 C C . GLY A 1 197 ? 4.041 3.876 -1.895 1.00 94.12 197 GLY A C 1
ATOM 1467 O O . GLY A 1 197 ? 4.853 4.766 -2.126 1.00 94.12 197 GLY A O 1
ATOM 1468 N N . ASN A 1 198 ? 3.205 3.927 -0.865 1.00 92.62 198 ASN A N 1
ATOM 1469 C CA . ASN A 1 198 ? 3.223 4.965 0.160 1.00 92.62 198 ASN A CA 1
ATOM 1470 C C . ASN A 1 198 ? 3.170 4.336 1.565 1.00 92.62 198 ASN A C 1
ATOM 1472 O O . ASN A 1 198 ? 2.160 4.444 2.256 1.00 92.62 198 ASN A O 1
ATOM 1476 N N . PRO A 1 199 ? 4.224 3.636 2.016 1.00 81.25 199 PRO A N 1
ATOM 1477 C CA . PRO A 1 199 ? 4.218 2.997 3.329 1.00 81.25 199 PRO A CA 1
ATOM 1478 C C . PRO A 1 199 ? 4.491 3.971 4.488 1.00 81.25 199 PRO A C 1
ATOM 1480 O O . PRO A 1 199 ? 4.427 3.556 5.637 1.00 81.25 199 PRO A O 1
ATOM 1483 N N . PHE A 1 200 ? 4.801 5.249 4.239 1.00 81.31 200 PHE A N 1
ATOM 1484 C CA . PHE A 1 200 ? 5.146 6.216 5.298 1.00 81.31 200 PHE A CA 1
ATOM 1485 C C . PHE A 1 200 ? 4.173 7.397 5.419 1.00 81.31 200 PHE A C 1
ATOM 1487 O O . PHE A 1 200 ? 4.346 8.238 6.295 1.00 81.31 200 PHE A O 1
ATOM 1494 N N . GLY A 1 201 ? 3.178 7.505 4.535 1.00 76.25 201 GLY A N 1
ATOM 1495 C CA . GLY A 1 201 ? 2.168 8.569 4.558 1.00 76.25 201 GLY A CA 1
ATOM 1496 C C . GLY A 1 201 ? 2.667 9.960 4.127 1.00 76.25 201 GLY A C 1
ATOM 1497 O O . GLY A 1 201 ? 1.861 10.892 4.035 1.00 76.25 201 GLY A O 1
ATOM 1498 N N . LEU A 1 202 ? 3.965 10.107 3.833 1.00 76.88 202 LEU A N 1
ATOM 1499 C CA . LEU A 1 202 ? 4.601 11.354 3.396 1.00 76.88 202 LEU A CA 1
ATOM 1500 C C . LEU A 1 202 ? 4.323 11.596 1.906 1.00 76.88 202 LEU A C 1
ATOM 1502 O O . LEU A 1 202 ? 3.332 12.249 1.561 1.00 76.88 202 LEU A O 1
ATOM 1506 N N . ASP A 1 203 ? 5.145 10.974 1.062 1.00 80.88 203 ASP A N 1
ATOM 1507 C CA . ASP A 1 203 ? 5.106 11.015 -0.394 1.00 80.88 203 ASP A CA 1
ATOM 1508 C C . ASP A 1 203 ? 5.149 9.593 -0.960 1.00 80.88 203 ASP A C 1
ATOM 1510 O O . ASP A 1 203 ? 5.665 8.660 -0.334 1.00 80.88 203 ASP A O 1
ATOM 1514 N N . TRP A 1 204 ? 4.602 9.430 -2.163 1.00 86.06 204 TRP A N 1
ATOM 1515 C CA . TRP A 1 204 ? 4.662 8.167 -2.881 1.00 86.06 204 TRP A CA 1
ATOM 1516 C C . TRP A 1 204 ? 6.096 7.921 -3.340 1.00 86.06 204 TRP A C 1
ATOM 1518 O O . TRP A 1 204 ? 6.771 8.786 -3.892 1.00 86.06 204 TRP A O 1
ATOM 1528 N N . THR A 1 205 ? 6.557 6.706 -3.097 1.00 91.25 205 THR A N 1
ATOM 1529 C CA . THR A 1 205 ? 7.861 6.211 -3.518 1.00 91.25 205 THR A CA 1
ATOM 1530 C C . THR A 1 205 ? 7.702 5.429 -4.811 1.00 91.25 205 THR A C 1
ATOM 1532 O O . THR A 1 205 ? 6.739 4.676 -4.965 1.00 91.25 205 THR A O 1
ATOM 1535 N N . LEU A 1 206 ? 8.650 5.603 -5.731 1.00 93.56 206 LEU A N 1
ATOM 1536 C CA . LEU A 1 206 ? 8.767 4.804 -6.944 1.00 93.56 206 LEU A CA 1
ATOM 1537 C C . LEU A 1 206 ? 10.121 4.101 -6.948 1.00 93.56 206 LEU A C 1
ATOM 1539 O O . LEU A 1 206 ? 11.161 4.715 -6.719 1.00 93.56 206 LEU A O 1
ATOM 1543 N N . THR A 1 207 ? 10.101 2.811 -7.257 1.00 93.69 207 THR A N 1
ATOM 1544 C CA . THR A 1 207 ? 11.297 2.009 -7.520 1.00 93.69 207 THR A CA 1
ATOM 1545 C C . THR A 1 207 ? 11.146 1.314 -8.867 1.00 93.69 207 THR A C 1
ATOM 1547 O O . THR A 1 207 ? 10.041 0.954 -9.271 1.00 93.69 207 THR A O 1
ATOM 1550 N N . SER A 1 208 ? 12.252 1.163 -9.591 1.00 93.50 208 SER A N 1
ATOM 1551 C CA . SER A 1 208 ? 12.276 0.549 -10.919 1.00 93.50 208 SER A CA 1
ATOM 1552 C C . SER A 1 208 ? 13.301 -0.574 -10.946 1.00 93.50 208 SER A C 1
ATOM 1554 O O . SER A 1 208 ? 14.386 -0.453 -10.377 1.00 93.50 208 SER A O 1
ATOM 1556 N N . GLY A 1 209 ? 12.945 -1.669 -11.602 1.00 94.00 209 GLY A N 1
ATOM 1557 C CA . GLY A 1 209 ? 13.764 -2.863 -11.727 1.00 94.00 209 GLY A CA 1
ATOM 1558 C C . GLY A 1 209 ? 13.352 -3.689 -12.937 1.00 94.00 209 GLY A C 1
ATOM 1559 O O . GLY A 1 209 ? 12.744 -3.187 -13.885 1.00 94.00 209 GLY A O 1
ATOM 1560 N N . VAL A 1 210 ? 13.689 -4.974 -12.907 1.00 94.94 210 VAL A N 1
ATOM 1561 C CA . VAL A 1 210 ? 13.339 -5.929 -13.960 1.00 94.94 210 VAL A CA 1
ATOM 1562 C C . VAL A 1 210 ? 12.771 -7.205 -13.355 1.00 94.94 210 VAL A C 1
ATOM 1564 O O . VAL A 1 210 ? 13.144 -7.595 -12.250 1.00 94.94 210 VAL A O 1
ATOM 1567 N N . VAL A 1 211 ? 11.887 -7.868 -14.095 1.00 93.81 211 VAL A N 1
ATOM 1568 C CA . VAL A 1 211 ? 11.399 -9.212 -13.781 1.00 93.81 211 VAL A CA 1
ATOM 1569 C C . VAL A 1 211 ? 12.579 -10.177 -13.847 1.00 93.81 211 VAL A C 1
ATOM 1571 O O . VAL A 1 211 ? 13.238 -10.286 -14.883 1.00 93.81 211 VAL A O 1
ATOM 1574 N N . SER A 1 212 ? 12.865 -10.862 -12.743 1.00 93.38 212 SER A N 1
ATOM 1575 C CA . SER A 1 212 ? 14.045 -11.721 -12.617 1.00 93.38 212 SER A CA 1
ATOM 1576 C C . SER A 1 212 ? 13.803 -13.193 -12.960 1.00 93.38 212 SER A C 1
ATOM 1578 O O . SER A 1 212 ? 14.767 -13.885 -13.285 1.00 93.38 212 SER A O 1
ATOM 1580 N N . SER A 1 213 ? 12.561 -13.683 -12.880 1.00 85.94 213 SER A N 1
ATOM 1581 C CA . SER A 1 213 ? 12.198 -15.098 -13.077 1.00 85.94 213 SER A CA 1
ATOM 1582 C C . SER A 1 213 ? 10.755 -15.261 -13.520 1.00 85.94 213 SER A C 1
ATOM 1584 O O . SER A 1 213 ? 9.921 -14.529 -12.942 1.00 85.94 213 SER A O 1
#

Secondary structure (DSSP, 8-state):
-----TTSHHHHHHHHHHSTTS------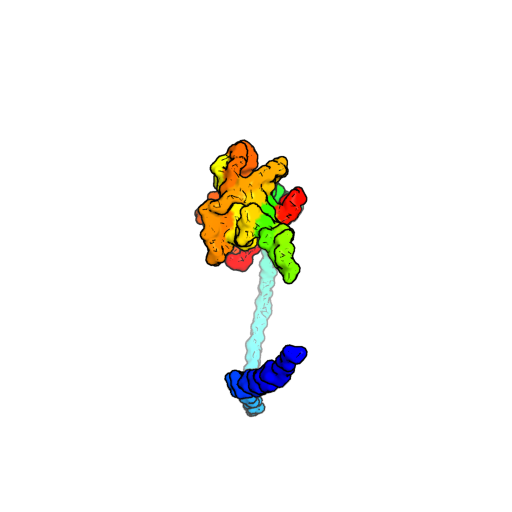------------PPP----PPPP------------PPPP--S-HHHHHHHHHHHHHHHHHHHGGGEEEEEEEEEEE-TTS-EEEEEEEEEEEE-STT-EEEEEHHHHTT-SEEEEE-TT--EEEEEEEEEETTTTEEEEEE---TTS-------------TT-EEEEEE-SSSSS-EEEEEE---

Foldseek 3Di:
DDDDDPPPPVVVVVVVVVVVPPDPDDDPPDDPPDDPDDDDDDPPDDDDDDPPDPPDPPDDPPPDPDPPDDDPVVVVVVVVVVVVVCCVQFVQFKKKKKFWAFDADPVRDTDIDIAIWMWGFADLQAKIKDFQVRHPRGPWMWIQGPVRDIFTWDWPDDDNVVRMTIIGTDDHSVSHRHDDDDPPDDFDFFAKDKDWHDRPSPDIDIDIDTRHD

Sequence (213 aa):
MLRVGWRALGVVAIVGLLVGLLACDLSLRSVDVRPVAAATSLPTVAASPTPALELGTVDTPTVQPLPTSKSEEEVFDVAEALIIEVYERVSPSVVHITSRVIAMDFFGTAFPREGTGSGFVIDKQGHIVTNNHVVENAETIEVTLLDKTIAKAEIVGVDPFNDLAVLRVDVDPSKLHPVDLSFDGVLKVGQRAIAIGNPFGLDWTLTSGVVSS